Protein AF-A0A961H3L1-F1 (afdb_monomer_lite)

pLDDT: mean 77.1, std 22.1, range [31.45, 97.69]

Foldseek 3Di:
DFAFCVLVVVDDAQDKDFDADPVQWGFKIFGFHDWAGAGTDIDTDGQFMAGFPDTHHCVVLVDDQDPDGHDDDDDPVSVQSCCCVGRVAGPVRGDTDPPPVSVVVVVVVVVCCQAPHDVCYHWDKDKQDDPVVRHVDAFAFDDDDPPQDGPCCPDVNVPPPPPDPPDDDDPPPDDVCPLVRPQRQDDDPDDPPPPDPPPVNNNPPRHNDDDDDDDDDPPDPDDDDDDDDDDKAWDDQVRDPDDDPVGHRITMITD

Structure (mmCIF, N/CA/C/O backbone):
data_AF-A0A961H3L1-F1
#
_entry.id   AF-A0A961H3L1-F1
#
loop_
_atom_site.group_PDB
_atom_site.id
_atom_site.type_symbol
_atom_site.label_atom_id
_atom_site.label_alt_id
_atom_site.label_comp_id
_atom_site.label_asym_id
_atom_site.label_entity_id
_atom_site.label_seq_id
_atom_site.pdbx_PDB_ins_code
_atom_site.Cartn_x
_atom_site.Cartn_y
_atom_site.Cartn_z
_atom_site.occupancy
_atom_site.B_iso_or_equiv
_atom_site.auth_seq_id
_atom_site.auth_comp_id
_atom_site.auth_asym_id
_atom_site.auth_atom_id
_atom_site.pdbx_PDB_model_num
ATOM 1 N N . MET A 1 1 ? -9.036 -0.989 0.138 1.00 86.81 1 MET A N 1
ATOM 2 C CA . MET A 1 1 ? -9.630 0.371 0.154 1.00 86.81 1 MET A CA 1
ATOM 3 C C . MET A 1 1 ? -9.626 0.911 -1.269 1.00 86.81 1 MET A C 1
ATOM 5 O O . MET A 1 1 ? -8.769 0.481 -2.028 1.00 86.81 1 MET A O 1
ATOM 9 N N . LYS A 1 2 ? -10.575 1.774 -1.654 1.00 86.69 2 LYS A N 1
ATOM 10 C CA . LYS A 1 2 ? -10.698 2.247 -3.044 1.00 86.69 2 LYS A CA 1
ATOM 11 C C . LYS A 1 2 ? -9.735 3.401 -3.325 1.00 86.69 2 LYS A C 1
ATOM 13 O O . LYS A 1 2 ? -9.800 4.422 -2.648 1.00 86.69 2 LYS A O 1
ATOM 18 N N . GLY A 1 3 ? -8.932 3.252 -4.366 1.00 83.44 3 GLY A N 1
ATOM 19 C CA . GLY A 1 3 ? -7.949 4.219 -4.820 1.00 83.44 3 GLY A CA 1
ATOM 20 C C . GLY A 1 3 ? -6.512 3.720 -4.685 1.00 83.44 3 GLY A C 1
ATOM 21 O O . GLY A 1 3 ? -6.211 2.852 -3.859 1.00 83.44 3 GLY A O 1
ATOM 22 N N . ASP A 1 4 ? -5.630 4.298 -5.494 1.00 81.94 4 ASP A N 1
ATOM 23 C CA . ASP A 1 4 ? -4.197 4.009 -5.471 1.00 81.94 4 ASP A CA 1
ATOM 24 C C . ASP A 1 4 ? -3.483 4.610 -4.238 1.00 81.94 4 ASP A C 1
ATOM 26 O O . ASP A 1 4 ? -4.062 5.360 -3.443 1.00 81.94 4 ASP A O 1
ATOM 30 N N . ARG A 1 5 ? -2.187 4.297 -4.093 1.00 82.69 5 ARG A N 1
ATOM 31 C CA . ARG A 1 5 ? -1.338 4.707 -2.959 1.00 82.69 5 ARG A CA 1
ATOM 32 C C . ARG A 1 5 ? -1.303 6.220 -2.715 1.00 82.69 5 ARG A C 1
ATOM 3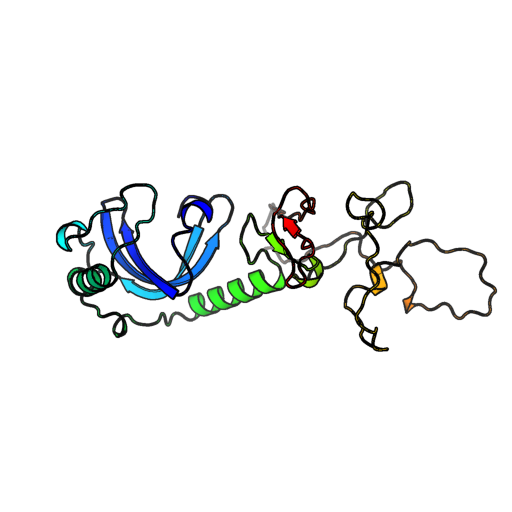4 O O . ARG A 1 5 ? -1.107 6.635 -1.574 1.00 82.69 5 ARG A O 1
ATOM 41 N N . SER A 1 6 ? -1.487 7.053 -3.742 1.00 82.94 6 SER A N 1
ATOM 42 C CA . SER A 1 6 ? -1.415 8.516 -3.612 1.00 82.94 6 SER A CA 1
ATOM 43 C C . SER A 1 6 ? -2.469 9.076 -2.652 1.00 82.94 6 SER A C 1
ATOM 45 O O . SER A 1 6 ? -2.209 10.041 -1.938 1.00 82.94 6 SER A O 1
ATOM 47 N N . LEU A 1 7 ? -3.620 8.407 -2.548 1.00 84.06 7 LEU A N 1
ATOM 48 C CA . LEU A 1 7 ? -4.710 8.774 -1.641 1.00 84.06 7 LEU A CA 1
ATOM 49 C C . LEU A 1 7 ? -4.447 8.370 -0.181 1.00 84.06 7 LEU A C 1
ATOM 51 O O . LEU A 1 7 ? -5.190 8.773 0.715 1.00 84.06 7 LEU A O 1
ATOM 55 N N . TYR A 1 8 ? -3.395 7.583 0.059 1.00 86.25 8 TYR A N 1
ATOM 56 C CA . TYR A 1 8 ? -3.043 6.996 1.351 1.00 86.25 8 TYR A CA 1
ATOM 57 C C . TYR A 1 8 ? -1.585 7.279 1.752 1.00 86.25 8 TYR A C 1
ATOM 59 O O . TYR A 1 8 ? -1.060 6.607 2.634 1.00 86.25 8 TYR A O 1
ATOM 67 N N . GLN A 1 9 ? -0.929 8.288 1.158 1.00 83.50 9 GLN A N 1
ATOM 68 C CA . GLN A 1 9 ? 0.472 8.655 1.460 1.00 83.50 9 GLN A CA 1
ATOM 69 C C . GLN A 1 9 ? 0.712 9.010 2.931 1.00 83.50 9 GLN A C 1
ATOM 71 O O . GLN A 1 9 ? 1.835 8.939 3.419 1.00 83.50 9 GLN A O 1
ATOM 76 N N . ALA A 1 10 ? -0.351 9.370 3.651 1.00 87.12 10 ALA A N 1
ATOM 77 C CA . ALA A 1 10 ? -0.306 9.604 5.081 1.00 87.12 10 ALA A CA 1
ATOM 78 C C . ALA A 1 10 ? -0.197 8.313 5.909 1.00 87.12 10 ALA A C 1
ATOM 80 O O . ALA A 1 10 ? -0.293 8.419 7.122 1.00 87.12 10 ALA A O 1
ATOM 81 N N . ILE A 1 11 ? -0.016 7.129 5.320 1.00 91.94 11 ILE A N 1
ATOM 82 C CA . ILE A 1 11 ? 0.199 5.864 6.035 1.00 91.94 11 ILE A CA 1
ATOM 83 C C . ILE A 1 11 ? 1.520 5.253 5.562 1.00 91.94 11 ILE A C 1
ATOM 85 O O . ILE A 1 11 ? 1.736 5.075 4.361 1.00 91.94 11 ILE A O 1
ATOM 89 N N . ALA A 1 12 ? 2.383 4.918 6.512 1.00 92.31 12 ALA A N 1
ATOM 90 C CA . ALA A 1 12 ? 3.659 4.254 6.300 1.00 92.31 12 ALA A CA 1
ATOM 91 C C . ALA A 1 12 ? 3.700 2.893 7.012 1.00 92.31 12 ALA A C 1
ATOM 93 O O . ALA A 1 12 ? 2.803 2.539 7.778 1.00 92.31 12 ALA A O 1
ATOM 94 N N . GLU A 1 13 ? 4.744 2.118 6.733 1.00 92.94 13 GLU A N 1
ATOM 95 C CA . GLU A 1 13 ? 5.068 0.936 7.534 1.00 92.94 13 GLU A CA 1
ATOM 96 C C . GLU A 1 13 ? 5.366 1.351 8.983 1.00 92.94 13 GLU A C 1
ATOM 98 O O . GLU A 1 13 ? 5.775 2.483 9.242 1.00 92.94 13 GLU A O 1
ATOM 103 N N . ASP A 1 14 ? 5.081 0.456 9.928 1.00 95.50 14 ASP A N 1
ATOM 104 C CA . ASP A 1 14 ? 5.140 0.657 11.382 1.00 95.50 14 ASP A CA 1
ATOM 105 C C . ASP A 1 14 ? 4.171 1.697 11.977 1.00 95.50 14 ASP A C 1
ATOM 107 O O . ASP A 1 14 ? 4.061 1.793 13.206 1.00 95.50 14 ASP A O 1
ATOM 111 N N . ASP A 1 15 ? 3.399 2.417 11.156 1.00 96.31 15 ASP A N 1
ATOM 112 C CA . ASP A 1 15 ? 2.338 3.291 11.656 1.00 96.31 15 ASP A CA 1
ATOM 113 C C . ASP A 1 15 ? 1.260 2.488 12.396 1.00 96.31 15 ASP A C 1
ATOM 115 O O . ASP A 1 15 ? 0.861 1.388 12.005 1.00 96.31 15 ASP A O 1
ATOM 119 N N . TRP A 1 16 ? 0.712 3.092 13.446 1.00 97.31 16 TRP A N 1
ATOM 120 C CA . TRP A 1 16 ? -0.500 2.607 14.091 1.00 97.31 16 TRP A CA 1
ATOM 121 C C . TRP A 1 16 ? -1.727 3.307 13.525 1.00 97.31 16 TRP A C 1
ATOM 123 O O . TRP A 1 16 ? -1.745 4.529 13.372 1.00 97.31 16 TRP A O 1
ATOM 133 N N . VAL A 1 17 ? -2.780 2.537 13.263 1.00 96.31 17 VAL A N 1
ATOM 134 C CA . VAL A 1 17 ? -4.020 3.057 12.678 1.00 96.31 17 VAL A CA 1
ATOM 135 C C . VAL A 1 17 ? -5.244 2.607 13.465 1.00 96.31 17 VAL A C 1
ATOM 137 O O . VAL A 1 17 ? -5.308 1.481 13.961 1.00 96.31 17 VAL A O 1
ATOM 140 N N . LEU A 1 18 ? -6.243 3.487 13.526 1.00 95.88 18 LEU A N 1
ATOM 141 C CA . LEU A 1 18 ? -7.624 3.152 13.869 1.00 95.88 18 LEU A CA 1
ATOM 142 C C . LEU A 1 18 ? -8.409 3.058 12.564 1.00 95.88 18 LEU A C 1
ATOM 144 O O . LEU A 1 18 ? -8.429 4.009 11.783 1.00 95.88 18 LEU A O 1
ATOM 148 N N . ALA A 1 19 ? -9.056 1.924 12.316 1.00 94.94 19 ALA A N 1
ATOM 149 C CA . ALA A 1 19 ? -9.908 1.770 11.149 1.00 94.94 19 ALA A CA 1
ATOM 150 C C . ALA A 1 19 ? -11.362 2.048 11.526 1.00 94.94 19 ALA A C 1
ATOM 152 O O . ALA A 1 19 ? -11.908 1.441 12.454 1.00 94.94 19 ALA A O 1
ATOM 153 N N . LEU A 1 20 ? -11.977 2.941 10.755 1.00 94.38 20 LEU A N 1
ATOM 154 C CA . LEU A 1 20 ? -13.383 3.291 10.878 1.00 94.38 20 LEU A CA 1
ATOM 155 C C . LEU A 1 20 ? -14.209 2.533 9.838 1.00 94.38 20 LEU A C 1
ATOM 157 O O . LEU A 1 20 ? -13.753 2.293 8.717 1.00 94.38 20 LEU A O 1
ATOM 161 N N . ASN A 1 21 ? -15.433 2.167 10.199 1.00 93.06 21 ASN A N 1
ATOM 162 C CA . ASN A 1 21 ? -16.438 1.733 9.235 1.00 93.06 21 ASN A CA 1
ATOM 163 C C . ASN A 1 21 ? -17.076 2.954 8.522 1.00 93.06 21 ASN A C 1
ATOM 165 O O . ASN A 1 21 ? -16.818 4.100 8.904 1.00 93.06 21 ASN A O 1
ATOM 169 N N . PRO A 1 22 ? -17.936 2.751 7.503 1.00 90.56 22 PRO A N 1
ATOM 170 C CA . PRO A 1 22 ? -18.607 3.859 6.813 1.00 90.56 22 PRO A CA 1
ATOM 171 C C . PRO A 1 22 ? -19.514 4.728 7.701 1.00 90.56 22 PRO A C 1
ATOM 173 O O . PRO A 1 22 ? -19.841 5.843 7.309 1.00 90.56 22 PRO A O 1
ATOM 176 N N . ALA A 1 23 ? -19.917 4.239 8.879 1.00 91.44 23 ALA A N 1
ATOM 177 C CA . ALA A 1 23 ? -20.693 4.996 9.860 1.00 91.44 23 ALA A CA 1
ATOM 178 C C . ALA A 1 23 ? -19.818 5.874 10.781 1.00 91.44 23 ALA A C 1
ATOM 180 O O . ALA A 1 23 ? -20.351 6.600 11.617 1.00 91.44 23 ALA A O 1
ATOM 181 N N . GLY A 1 24 ? -18.487 5.845 10.631 1.00 91.81 24 GLY A N 1
ATOM 182 C CA . GLY A 1 24 ? -17.559 6.603 11.476 1.00 91.81 24 GLY A CA 1
ATOM 183 C C . GLY A 1 24 ? -17.289 5.948 12.833 1.00 91.81 24 GLY A C 1
ATOM 184 O O . GLY A 1 24 ? -16.902 6.626 13.786 1.00 91.81 24 GLY A O 1
ATOM 185 N N . GLU A 1 25 ? -17.495 4.639 12.941 1.00 95.25 25 GLU A N 1
ATOM 186 C CA . GLU A 1 25 ? -17.267 3.873 14.163 1.00 95.25 25 GLU A CA 1
ATOM 187 C C . GLU A 1 25 ? -15.951 3.101 14.066 1.00 95.25 25 GLU A C 1
ATOM 189 O O . GLU A 1 25 ? -15.639 2.490 13.043 1.00 95.25 25 GLU A O 1
ATOM 194 N N . ILE A 1 26 ? -15.183 3.112 15.149 1.00 96.25 26 ILE A N 1
ATOM 195 C CA . ILE A 1 26 ? -13.951 2.355 15.321 1.00 96.25 26 ILE A CA 1
ATOM 196 C C . ILE A 1 26 ? -14.302 0.872 15.387 1.00 96.25 26 ILE A C 1
ATOM 198 O O . ILE A 1 26 ? -15.058 0.441 16.256 1.00 96.25 26 ILE A O 1
ATOM 202 N N . VAL A 1 27 ? -13.726 0.094 14.472 1.00 96.88 27 VAL A N 1
ATOM 203 C CA . VAL A 1 27 ? -13.947 -1.360 14.388 1.00 96.88 27 VAL A CA 1
ATOM 204 C C . VAL A 1 27 ? -12.684 -2.175 14.648 1.00 96.88 27 VAL A C 1
ATOM 206 O O . VAL A 1 27 ? -12.769 -3.339 15.027 1.00 96.88 27 VAL A O 1
ATOM 209 N N . ARG A 1 28 ? -11.500 -1.593 14.442 1.00 96.56 28 ARG A N 1
ATOM 210 C CA . ARG A 1 28 ? -10.211 -2.250 14.700 1.00 96.56 28 ARG A CA 1
ATOM 211 C C . ARG A 1 28 ? -9.084 -1.235 14.834 1.00 96.56 28 ARG A C 1
ATOM 213 O O . ARG A 1 28 ? -9.166 -0.136 14.287 1.00 96.56 28 ARG A O 1
ATOM 220 N N . ALA A 1 29 ? -8.019 -1.650 15.501 1.00 97.31 29 ALA A N 1
ATOM 221 C CA . ALA A 1 29 ? -6.754 -0.942 15.585 1.00 97.31 29 ALA A CA 1
ATOM 222 C C . ALA A 1 29 ? -5.614 -1.896 15.231 1.00 97.31 29 ALA A C 1
ATOM 224 O O . ALA A 1 29 ? -5.652 -3.063 15.620 1.00 97.31 29 ALA A O 1
ATOM 225 N N . GLY A 1 30 ? -4.592 -1.428 14.525 1.00 97.50 30 GLY A N 1
ATOM 226 C CA . GLY A 1 30 ? -3.470 -2.289 14.164 1.00 97.50 30 GLY A CA 1
ATOM 227 C C . GLY A 1 30 ? -2.206 -1.527 13.814 1.00 97.50 30 GLY A C 1
ATOM 228 O O . GLY A 1 30 ? -2.256 -0.326 13.545 1.00 97.50 30 GLY A O 1
ATOM 229 N N . ARG A 1 31 ? -1.084 -2.249 13.822 1.00 97.69 31 ARG A N 1
ATOM 230 C CA . ARG A 1 31 ? 0.211 -1.755 13.350 1.00 97.69 31 ARG A CA 1
ATOM 231 C C . ARG A 1 31 ? 0.442 -2.212 11.921 1.00 97.69 31 ARG A C 1
ATOM 233 O O . ARG A 1 31 ? 0.338 -3.404 11.625 1.00 97.69 31 ARG A O 1
ATOM 240 N N . VAL A 1 32 ? 0.696 -1.254 11.043 1.00 97.00 32 VAL A N 1
ATOM 241 C CA . VAL A 1 32 ? 0.909 -1.486 9.620 1.00 97.00 32 VAL A CA 1
ATOM 242 C C . VAL A 1 32 ? 2.237 -2.203 9.428 1.00 97.00 32 VAL A C 1
ATOM 244 O O . VAL A 1 32 ? 3.282 -1.702 9.819 1.00 97.00 32 VAL A O 1
ATOM 247 N N . LEU A 1 33 ? 2.187 -3.368 8.796 1.00 95.31 33 LEU A N 1
ATOM 248 C CA . LEU A 1 33 ? 3.371 -4.099 8.362 1.00 95.31 33 LEU A CA 1
ATOM 249 C C . LEU A 1 33 ? 3.756 -3.722 6.935 1.00 95.31 33 LEU A C 1
ATOM 251 O O . LEU A 1 33 ? 4.931 -3.600 6.623 1.00 95.31 33 LEU A O 1
ATOM 255 N N . ARG A 1 34 ? 2.759 -3.610 6.053 1.00 91.50 34 ARG A N 1
ATOM 256 C CA . ARG A 1 34 ? 2.979 -3.397 4.622 1.00 91.50 34 ARG A CA 1
ATOM 257 C C . ARG A 1 34 ? 1.780 -2.714 3.991 1.00 91.50 34 ARG A C 1
ATOM 259 O O . ARG A 1 34 ? 0.635 -2.979 4.363 1.00 91.50 34 ARG A O 1
ATOM 266 N N . LEU A 1 35 ? 2.038 -1.902 2.975 1.00 91.19 35 LEU A N 1
ATOM 267 C CA . LEU A 1 35 ? 1.014 -1.381 2.079 1.00 91.19 35 LEU A CA 1
ATOM 268 C C . LEU A 1 35 ? 1.263 -1.915 0.674 1.00 91.19 35 LEU A C 1
ATOM 270 O O . LEU A 1 35 ? 2.378 -1.837 0.167 1.00 91.19 35 LEU A O 1
ATOM 274 N N . ARG A 1 36 ? 0.215 -2.421 0.028 1.00 90.06 36 ARG A N 1
ATOM 275 C CA . ARG A 1 36 ? 0.236 -2.742 -1.400 1.00 90.06 36 ARG A CA 1
ATOM 276 C C . ARG A 1 36 ? -0.880 -1.995 -2.093 1.00 90.06 36 ARG A C 1
ATOM 278 O O . ARG A 1 36 ? -1.995 -1.944 -1.582 1.00 90.06 36 ARG A O 1
ATOM 285 N N . SER A 1 37 ? -0.588 -1.471 -3.271 1.00 88.88 37 SER A N 1
ATOM 286 C CA . SER A 1 37 ? -1.581 -0.798 -4.095 1.00 88.88 37 SER A CA 1
ATOM 287 C C . SER A 1 37 ? -1.482 -1.280 -5.527 1.00 88.88 37 SER A C 1
ATOM 289 O O . SER A 1 37 ? -0.386 -1.524 -6.028 1.00 88.88 37 SER A O 1
ATOM 291 N N . ASP A 1 38 ? -2.625 -1.362 -6.184 1.00 86.50 38 ASP A N 1
ATOM 292 C CA . ASP A 1 38 ? -2.736 -1.304 -7.633 1.00 86.50 38 ASP A CA 1
ATOM 293 C C . ASP A 1 38 ? -3.319 0.071 -8.032 1.00 86.50 38 ASP A C 1
ATOM 295 O O . ASP A 1 38 ? -3.306 1.021 -7.238 1.00 86.50 38 ASP A O 1
ATOM 299 N N . LEU A 1 39 ? -3.765 0.217 -9.282 1.00 85.00 39 LEU A N 1
ATOM 300 C CA . LEU A 1 39 ? -4.327 1.474 -9.794 1.00 85.00 39 LEU A CA 1
ATOM 301 C C . LEU A 1 39 ? -5.712 1.808 -9.211 1.00 85.00 39 LEU A C 1
ATOM 303 O O . LEU A 1 39 ? -6.128 2.965 -9.234 1.00 85.00 39 LEU A O 1
ATOM 307 N N . GLU A 1 40 ? -6.428 0.820 -8.685 1.00 87.69 40 GLU A N 1
ATOM 308 C CA . GLU A 1 40 ? -7.818 0.931 -8.244 1.00 87.69 40 GLU A CA 1
ATOM 309 C C . GLU A 1 40 ? -7.990 0.719 -6.741 1.00 87.69 40 GLU A C 1
ATOM 311 O O . GLU A 1 40 ? -8.971 1.190 -6.156 1.00 87.69 40 GLU A O 1
ATOM 316 N N . THR A 1 41 ? -7.070 0.003 -6.102 1.00 90.88 41 THR A N 1
ATOM 317 C CA . THR A 1 41 ? -7.188 -0.454 -4.727 1.00 90.88 41 THR A CA 1
ATOM 318 C C . THR A 1 41 ? -5.873 -0.360 -3.965 1.00 90.88 41 THR A C 1
ATOM 320 O O . THR A 1 41 ? -4.783 -0.568 -4.491 1.00 90.88 41 THR A O 1
ATOM 323 N N . THR A 1 42 ? -5.990 -0.058 -2.674 1.00 90.94 42 THR A N 1
ATOM 324 C CA . THR A 1 42 ? -4.892 -0.102 -1.706 1.00 90.94 42 THR A CA 1
ATOM 325 C C . THR A 1 42 ? -5.270 -1.015 -0.550 1.00 90.94 42 THR A C 1
ATOM 327 O O . THR A 1 42 ? -6.310 -0.829 0.096 1.00 90.94 42 THR A O 1
ATOM 330 N N . THR A 1 43 ? -4.413 -1.987 -0.271 1.00 93.06 43 THR A N 1
ATOM 331 C CA . THR A 1 43 ? -4.538 -2.974 0.799 1.00 93.06 43 THR A CA 1
ATOM 332 C C . THR A 1 43 ? -3.457 -2.725 1.841 1.00 93.06 43 THR A C 1
ATOM 334 O O . THR A 1 43 ? -2.274 -2.613 1.522 1.00 93.06 43 THR A O 1
ATOM 337 N N . ILE A 1 44 ? -3.882 -2.625 3.099 1.00 93.94 44 ILE A N 1
ATOM 338 C CA . ILE A 1 44 ? -2.996 -2.469 4.252 1.00 93.94 44 ILE A CA 1
ATOM 339 C C . ILE A 1 44 ? -2.951 -3.802 4.979 1.00 93.94 44 ILE A C 1
ATOM 341 O O . ILE A 1 44 ? -3.992 -4.347 5.351 1.00 93.94 44 ILE A O 1
ATOM 345 N N . PHE A 1 45 ? -1.741 -4.288 5.195 1.00 95.56 45 PHE A N 1
ATOM 346 C CA . PHE A 1 45 ? -1.461 -5.491 5.949 1.00 95.56 45 PHE A CA 1
ATOM 347 C C . PHE A 1 45 ? -0.948 -5.112 7.330 1.00 95.56 45 PHE A C 1
ATOM 349 O O . PHE A 1 45 ? -0.108 -4.224 7.468 1.00 95.56 45 PHE A O 1
ATOM 356 N N . PHE A 1 46 ? -1.449 -5.802 8.347 1.00 97.00 46 PHE A N 1
ATOM 357 C CA . PHE A 1 46 ? -1.071 -5.603 9.742 1.00 97.00 46 PHE A CA 1
ATOM 358 C C . PHE A 1 46 ? -0.227 -6.773 10.235 1.00 97.00 46 PHE A C 1
ATOM 360 O O . PHE A 1 46 ? -0.434 -7.900 9.787 1.00 97.00 46 PHE A O 1
ATOM 367 N N . ASP A 1 47 ? 0.678 -6.532 11.177 1.00 96.69 47 ASP A N 1
ATOM 368 C CA . ASP A 1 47 ? 1.327 -7.597 11.955 1.00 96.69 47 ASP A CA 1
ATOM 369 C C . ASP A 1 47 ? 0.776 -7.699 13.382 1.00 96.69 47 ASP A C 1
ATOM 371 O O . ASP A 1 47 ? 0.849 -8.756 14.013 1.00 96.69 47 ASP A O 1
ATOM 375 N N . ARG A 1 48 ? 0.171 -6.615 13.873 1.00 97.25 48 ARG A N 1
ATOM 376 C CA . ARG A 1 48 ? -0.577 -6.546 15.126 1.00 97.25 48 ARG A CA 1
ATOM 377 C C . ARG A 1 48 ? -1.967 -6.006 14.864 1.00 97.25 48 ARG A C 1
ATOM 379 O O . ARG A 1 48 ? -2.117 -5.009 14.159 1.00 97.25 48 ARG A O 1
ATOM 386 N N . LEU A 1 49 ? -2.974 -6.640 15.452 1.00 97.19 49 LEU A N 1
ATOM 387 C CA . LEU A 1 49 ? -4.367 -6.267 15.240 1.00 97.19 49 LEU A CA 1
ATOM 388 C C . LEU A 1 49 ? -5.195 -6.520 16.499 1.00 97.19 49 LEU A C 1
ATOM 390 O O . LEU A 1 49 ? -5.122 -7.587 17.102 1.00 97.19 49 LEU A O 1
ATOM 394 N N . SER A 1 50 ? -6.023 -5.544 16.849 1.00 96.88 50 SER A N 1
ATOM 395 C CA . SER A 1 50 ? -7.117 -5.674 17.801 1.00 96.88 50 SER A CA 1
ATOM 396 C C . SER A 1 50 ? -8.420 -5.310 17.100 1.00 96.88 50 SER A C 1
ATOM 398 O O . SER A 1 50 ? -8.482 -4.324 16.363 1.00 96.88 50 SER A O 1
ATOM 400 N N . VAL A 1 51 ? -9.455 -6.112 17.311 1.00 95.88 51 VAL A N 1
ATOM 401 C CA . VAL A 1 51 ? -10.794 -5.902 16.754 1.00 95.88 51 VAL A CA 1
ATOM 402 C C . VAL A 1 51 ? -11.707 -5.511 17.905 1.00 95.88 51 VAL A C 1
ATOM 404 O O . VAL A 1 51 ? -11.623 -6.105 18.976 1.00 95.88 51 VAL A O 1
ATOM 407 N N . ALA A 1 52 ? -12.540 -4.493 17.704 1.00 93.94 52 ALA A N 1
ATOM 408 C CA . ALA A 1 52 ? -13.503 -4.083 18.715 1.00 93.94 52 ALA A CA 1
ATOM 409 C C . ALA A 1 52 ? -14.632 -5.123 18.815 1.00 93.94 52 ALA A C 1
ATOM 411 O O . ALA A 1 52 ? -15.145 -5.569 17.787 1.00 93.94 52 ALA A O 1
ATOM 412 N N . ASP A 1 53 ? -15.045 -5.476 20.037 1.00 91.81 53 ASP A N 1
ATOM 413 C CA . ASP A 1 53 ? -16.163 -6.407 20.268 1.00 91.81 53 ASP A CA 1
ATOM 414 C C . ASP A 1 53 ? -17.480 -5.878 19.671 1.00 91.81 53 ASP A C 1
ATOM 416 O O . ASP A 1 53 ? -18.314 -6.642 19.181 1.00 91.81 53 ASP A O 1
ATOM 420 N N . ALA A 1 54 ? -17.649 -4.554 19.682 1.00 94.31 54 ALA A N 1
ATOM 421 C CA . ALA A 1 54 ? -18.712 -3.830 18.998 1.00 94.31 54 ALA A CA 1
ATOM 422 C C . ALA A 1 54 ? -18.154 -2.525 18.400 1.00 94.31 54 ALA A C 1
ATOM 424 O O . ALA A 1 54 ? -17.220 -1.957 18.970 1.00 94.31 54 ALA A O 1
ATOM 425 N N . PRO A 1 55 ? -18.707 -2.019 17.280 1.00 95.81 55 PRO A N 1
ATOM 426 C CA . PRO A 1 55 ? -18.305 -0.728 16.726 1.00 95.81 55 PRO A CA 1
ATOM 427 C C . PRO A 1 55 ? -18.469 0.408 17.748 1.00 95.81 55 PRO A C 1
ATOM 429 O O . PRO A 1 55 ? -19.520 0.534 18.377 1.00 95.81 55 PRO A O 1
ATOM 432 N N . VAL A 1 56 ? -17.437 1.241 17.908 1.00 96.12 56 VAL A N 1
ATOM 433 C CA . VAL A 1 56 ? -17.432 2.358 18.870 1.00 96.12 56 VAL A CA 1
ATOM 434 C C . VAL A 1 56 ? -17.424 3.696 18.126 1.00 96.12 56 VAL A C 1
ATOM 436 O O . VAL A 1 56 ? -16.471 3.959 17.393 1.00 96.12 56 VAL A O 1
ATOM 439 N N . PRO A 1 57 ? -18.425 4.580 18.291 1.00 95.31 57 PRO A N 1
ATOM 440 C CA . PRO A 1 57 ? -18.451 5.873 17.606 1.00 95.31 57 PRO A CA 1
ATOM 441 C C . PRO A 1 57 ? -17.188 6.703 17.871 1.00 95.31 57 PRO A C 1
ATOM 443 O O . PRO A 1 57 ? -16.832 6.933 19.021 1.00 95.31 57 PRO A O 1
ATOM 446 N N . ILE A 1 58 ? -16.529 7.230 16.833 1.00 93.62 58 ILE A N 1
ATOM 447 C CA . ILE A 1 58 ? -15.274 7.994 17.004 1.00 93.62 58 ILE A CA 1
ATOM 448 C C . ILE A 1 58 ? -15.424 9.216 17.930 1.00 93.62 58 ILE A C 1
ATOM 450 O O . ILE A 1 58 ? -14.509 9.584 18.667 1.00 93.62 58 ILE A O 1
ATOM 454 N N . VAL A 1 59 ? -16.620 9.803 17.957 1.00 91.38 59 VAL A N 1
ATOM 455 C CA . VAL A 1 59 ? -16.950 10.939 18.822 1.00 91.38 59 VAL A CA 1
ATOM 456 C C . VAL A 1 59 ? -16.935 10.582 20.311 1.00 91.38 59 VAL A C 1
ATOM 458 O O . VAL A 1 59 ? -16.717 11.464 21.136 1.00 91.38 59 VAL A O 1
ATOM 461 N N . SER A 1 60 ? -17.125 9.307 20.682 1.00 91.31 60 SER A N 1
ATOM 462 C CA . SER A 1 60 ? -17.090 8.881 22.088 1.00 91.31 60 SER A CA 1
ATOM 463 C C . SER A 1 60 ? -15.675 8.843 22.660 1.00 91.31 60 SER A C 1
ATOM 465 O O . SER A 1 60 ? -15.515 8.802 23.876 1.00 91.31 60 SER A O 1
ATOM 467 N N . VAL A 1 61 ? -14.654 8.863 21.798 1.00 91.62 61 VAL A N 1
ATOM 468 C CA . VAL A 1 61 ? -13.238 8.947 22.186 1.00 91.62 61 VAL A CA 1
ATOM 469 C C . VAL A 1 61 ? -12.641 10.331 21.921 1.00 91.62 61 VAL A C 1
ATOM 471 O O . VAL A 1 61 ? -11.424 10.479 21.875 1.00 91.62 61 VAL A O 1
ATOM 474 N N . SER A 1 62 ? -13.492 11.351 21.755 1.00 90.94 62 SER A N 1
ATOM 475 C CA . SER A 1 62 ? -13.089 12.746 21.523 1.00 90.94 62 SER A CA 1
ATOM 476 C C . SER A 1 62 ? -12.238 12.960 20.266 1.00 90.94 62 SER A C 1
ATOM 478 O O . SER A 1 62 ? -11.492 13.933 20.182 1.00 90.94 62 SER A O 1
ATOM 480 N N . LEU A 1 63 ? -12.359 12.070 19.279 1.00 91.94 63 LEU A N 1
ATOM 481 C CA . LEU A 1 63 ? -11.724 12.205 17.974 1.00 91.94 63 LEU A CA 1
ATOM 482 C C . LEU A 1 63 ? -12.753 12.631 16.921 1.00 91.94 63 LEU A C 1
ATOM 484 O O . LEU A 1 63 ? -13.949 12.352 17.031 1.00 91.94 63 LEU A O 1
ATOM 488 N N . ALA A 1 64 ? -12.271 13.292 15.872 1.00 87.62 64 ALA A N 1
ATOM 489 C CA . ALA A 1 64 ? -13.060 13.621 14.693 1.00 87.62 64 ALA A CA 1
ATOM 490 C C . ALA A 1 64 ? -12.681 12.693 13.527 1.00 87.62 64 ALA A C 1
ATOM 492 O O . ALA A 1 64 ? -11.516 12.298 13.416 1.00 87.62 64 ALA A O 1
ATOM 493 N N . PRO A 1 65 ? -13.629 12.349 12.637 1.00 85.06 65 PRO A N 1
ATOM 494 C CA . PRO A 1 65 ? -13.282 11.688 11.387 1.00 85.06 65 PRO A CA 1
ATOM 495 C C . PRO A 1 65 ? -12.373 12.594 10.532 1.00 85.06 65 PRO A C 1
ATOM 497 O O . PRO A 1 65 ? -12.358 13.814 10.730 1.00 85.06 65 PRO A O 1
ATOM 500 N N . PRO A 1 66 ? -11.628 12.026 9.565 1.00 84.69 66 PRO A N 1
ATOM 501 C CA . PRO A 1 66 ? -10.788 12.804 8.661 1.00 84.69 66 PRO A CA 1
ATOM 502 C C . PRO A 1 66 ? -11.584 13.931 7.991 1.00 84.69 66 PRO A C 1
ATOM 504 O O . PRO A 1 66 ? -12.647 13.697 7.420 1.00 84.69 66 PRO A O 1
ATOM 507 N N . SER A 1 67 ? -11.067 15.160 8.054 1.00 76.44 67 SER A N 1
ATOM 508 C CA . SER A 1 67 ? -11.727 16.350 7.498 1.00 76.44 67 SER A CA 1
ATOM 509 C C . SER A 1 67 ? -11.746 16.372 5.967 1.00 76.44 67 SER A C 1
ATOM 511 O O . SER A 1 67 ? -12.593 17.030 5.367 1.00 76.44 67 SER A O 1
ATOM 513 N N . SER A 1 68 ? -10.825 15.647 5.327 1.00 73.88 68 SER A N 1
ATOM 514 C CA . SER A 1 68 ? -10.788 15.431 3.882 1.00 73.88 68 SER A CA 1
ATOM 515 C C . SER A 1 68 ? -10.137 14.084 3.566 1.00 73.88 68 SER A C 1
ATOM 517 O O . SER A 1 68 ? -9.208 13.665 4.255 1.00 73.88 68 SER A O 1
ATOM 519 N N . GLY A 1 69 ? -10.619 13.411 2.520 1.00 78.88 69 GLY A N 1
ATOM 520 C CA . GLY A 1 69 ? -10.088 12.119 2.089 1.00 78.88 69 GLY A CA 1
ATOM 521 C C . GLY A 1 69 ? -10.429 10.955 3.027 1.00 78.88 69 GLY A C 1
ATOM 522 O O . GLY A 1 69 ? -11.365 11.016 3.819 1.00 78.88 69 GLY A O 1
ATOM 523 N N . ASN A 1 70 ? -9.667 9.868 2.895 1.00 84.00 70 ASN A N 1
ATOM 524 C CA . ASN A 1 70 ? -9.914 8.605 3.599 1.00 84.00 70 ASN A CA 1
ATOM 525 C C . ASN A 1 70 ? -9.036 8.413 4.850 1.00 84.00 70 ASN A C 1
ATOM 527 O O . ASN A 1 70 ? -9.194 7.418 5.553 1.00 84.00 70 ASN A O 1
ATOM 531 N N . VAL A 1 71 ? -8.087 9.319 5.109 1.00 90.56 71 VAL A N 1
ATOM 532 C CA . VAL A 1 71 ? -7.074 9.185 6.168 1.00 90.56 71 VAL A CA 1
ATOM 533 C C . VAL A 1 71 ? -6.886 10.520 6.875 1.00 90.56 71 VAL A C 1
ATOM 535 O O . VAL A 1 71 ? -6.762 11.553 6.225 1.00 90.56 71 VAL A O 1
ATOM 538 N N . GLY A 1 72 ? -6.821 10.492 8.206 1.00 90.69 72 GLY A N 1
ATOM 539 C CA . GLY A 1 72 ? -6.488 11.645 9.039 1.00 90.69 72 GLY A CA 1
ATOM 540 C C . GLY A 1 72 ? -5.393 11.279 10.035 1.00 90.69 72 GLY A C 1
ATOM 541 O O . GLY A 1 72 ? -5.441 10.209 10.639 1.00 90.69 72 GLY A O 1
ATOM 542 N N . ARG A 1 73 ? -4.397 12.157 10.199 1.00 91.50 73 ARG A N 1
ATOM 543 C CA . ARG A 1 73 ? -3.381 12.031 11.253 1.00 91.50 73 ARG A CA 1
ATOM 544 C C . ARG A 1 73 ? -3.931 12.621 12.552 1.00 91.50 73 ARG A C 1
ATOM 546 O O . ARG A 1 73 ? -4.540 13.687 12.534 1.00 91.50 73 ARG A O 1
ATOM 553 N N . ILE A 1 74 ? -3.687 11.932 13.661 1.00 93.62 74 ILE A N 1
ATOM 554 C CA . ILE A 1 74 ? -4.073 12.346 15.017 1.00 93.62 74 ILE A CA 1
ATOM 555 C C . ILE A 1 74 ? -2.839 12.374 15.915 1.00 93.62 74 ILE A C 1
ATOM 557 O O . ILE A 1 74 ? -1.808 11.784 15.574 1.00 93.62 74 ILE A O 1
ATOM 561 N N . GLN A 1 75 ? -2.921 13.054 17.057 1.00 94.44 75 GLN A N 1
ATOM 562 C CA . GLN A 1 75 ? -1.809 13.067 18.003 1.00 94.44 75 GLN A CA 1
ATOM 563 C C . GLN A 1 75 ? -1.661 11.699 18.674 1.00 94.44 75 GLN A C 1
ATOM 565 O O . GLN A 1 75 ? -2.646 11.030 18.990 1.00 94.44 75 GLN A O 1
ATOM 570 N N . TRP A 1 76 ? -0.421 11.293 18.955 1.00 95.88 76 TRP A N 1
ATOM 571 C CA . TRP A 1 76 ? -0.142 9.984 19.558 1.00 95.88 76 TRP A CA 1
ATOM 572 C C . TRP A 1 76 ? -0.877 9.769 20.891 1.00 95.88 76 TRP A C 1
ATOM 574 O O . TRP A 1 76 ? -1.430 8.700 21.135 1.00 95.88 76 TRP A O 1
ATOM 584 N N . GLY A 1 77 ? -0.949 10.800 21.741 1.00 96.06 77 GLY A N 1
ATOM 585 C CA . GLY A 1 77 ? -1.680 10.720 23.010 1.00 96.06 77 GLY A CA 1
ATOM 586 C C . GLY A 1 77 ? -3.186 10.481 22.835 1.00 96.06 77 GLY A C 1
ATOM 587 O O . GLY A 1 77 ? -3.789 9.734 23.609 1.00 96.06 77 GLY A O 1
ATOM 588 N N . GLU A 1 78 ? -3.787 11.057 21.791 1.00 95.94 78 GLU A N 1
ATOM 589 C CA . GLU A 1 78 ? -5.200 10.844 21.457 1.00 95.94 78 GLU A CA 1
ATOM 590 C C . GLU A 1 78 ? -5.421 9.422 20.936 1.00 95.94 78 GLU A C 1
ATOM 592 O O . GLU A 1 78 ? -6.368 8.759 21.355 1.00 95.94 78 GLU A O 1
ATOM 597 N N . PHE A 1 79 ? -4.506 8.912 20.102 1.00 96.06 79 PHE A N 1
ATOM 598 C CA . PHE A 1 79 ? -4.529 7.523 19.638 1.00 96.06 79 PHE A CA 1
ATOM 599 C C . PHE A 1 79 ? -4.500 6.533 20.810 1.00 96.06 79 PHE A C 1
ATOM 601 O O . PHE A 1 79 ? -5.348 5.645 20.885 1.00 96.06 79 PHE A O 1
ATOM 608 N N . VAL A 1 80 ? -3.568 6.701 21.755 1.00 96.62 80 VAL A N 1
ATOM 609 C CA . VAL A 1 80 ? -3.451 5.821 22.933 1.00 96.62 80 VAL A CA 1
ATOM 610 C C . VAL A 1 80 ? -4.721 5.872 23.789 1.00 96.62 80 VAL A C 1
ATOM 612 O O . VAL A 1 80 ? -5.206 4.835 24.246 1.00 96.62 80 VAL A O 1
ATOM 615 N N . THR A 1 81 ? -5.294 7.064 23.970 1.00 95.81 81 THR A N 1
ATOM 616 C CA . THR A 1 81 ? -6.553 7.245 24.709 1.00 95.81 81 THR A CA 1
ATOM 617 C C . THR A 1 81 ? -7.716 6.541 24.010 1.00 95.81 81 THR A C 1
ATOM 619 O O . THR A 1 81 ? -8.492 5.833 24.659 1.00 95.81 81 THR A O 1
ATOM 622 N N . ALA A 1 82 ? -7.816 6.677 22.686 1.00 95.50 82 ALA A N 1
ATOM 623 C CA . ALA A 1 82 ? -8.840 6.026 21.882 1.00 95.50 82 ALA A CA 1
ATOM 624 C C . ALA A 1 82 ? -8.697 4.498 21.891 1.00 95.50 82 ALA A C 1
ATOM 626 O O . ALA A 1 82 ? -9.695 3.804 22.062 1.00 95.50 82 ALA A O 1
ATOM 627 N N . LEU A 1 83 ? -7.476 3.967 21.787 1.00 96.00 83 LEU A N 1
ATOM 628 C CA . LEU A 1 83 ? -7.201 2.529 21.842 1.00 96.00 83 LEU A CA 1
ATOM 629 C C . LEU A 1 83 ? -7.649 1.913 23.179 1.00 96.00 83 LEU A C 1
ATOM 631 O O . LEU A 1 83 ? -8.316 0.878 23.195 1.00 96.00 83 LEU A O 1
ATOM 635 N N . SER A 1 84 ? -7.342 2.584 24.291 1.00 95.19 84 SER A N 1
ATOM 636 C CA . SER A 1 84 ? -7.756 2.153 25.631 1.00 95.19 84 SER A CA 1
ATOM 637 C C . SER A 1 84 ? -9.275 2.240 25.822 1.00 95.19 84 SER A C 1
ATOM 639 O O . SER A 1 84 ? -9.899 1.315 26.340 1.00 95.19 84 SER A O 1
ATOM 641 N N . THR A 1 85 ? -9.893 3.328 25.357 1.00 93.50 85 THR A N 1
ATOM 642 C CA . THR A 1 85 ? -11.326 3.580 25.568 1.00 93.50 85 THR A CA 1
ATOM 643 C C . THR A 1 85 ? -12.210 2.713 24.671 1.00 93.50 85 THR A C 1
ATOM 645 O O . THR A 1 85 ? -13.207 2.180 25.146 1.00 93.50 85 THR A O 1
ATOM 648 N N . ALA A 1 86 ? -11.858 2.565 23.390 1.00 94.06 86 ALA A N 1
ATOM 649 C CA . ALA A 1 86 ? -12.683 1.867 22.404 1.00 94.06 86 ALA A CA 1
ATOM 650 C C . ALA A 1 86 ? -12.363 0.372 22.273 1.00 94.06 86 ALA A C 1
ATOM 652 O O . ALA A 1 86 ? -13.261 -0.402 21.964 1.00 94.06 86 ALA A O 1
ATOM 653 N N . LEU A 1 87 ? -11.108 -0.047 22.479 1.00 94.88 87 LEU A N 1
ATOM 654 C CA . LEU A 1 87 ? -10.705 -1.451 22.314 1.00 94.88 87 LEU A CA 1
ATOM 655 C C . LEU A 1 87 ? -10.223 -2.106 23.611 1.00 94.88 87 LEU A C 1
ATOM 657 O O . LEU A 1 87 ? -9.887 -3.286 23.590 1.00 94.88 87 LEU A O 1
ATOM 661 N N . HIS A 1 88 ? -10.159 -1.371 24.726 1.00 94.50 88 HIS A N 1
ATOM 662 C CA . HIS A 1 88 ? -9.627 -1.874 25.999 1.00 94.50 88 HIS A CA 1
ATOM 663 C C . HIS A 1 88 ? -8.205 -2.445 25.872 1.00 94.50 88 HIS A C 1
ATOM 665 O O . HIS A 1 88 ? -7.839 -3.404 26.549 1.00 94.50 88 HIS A O 1
ATOM 671 N N . GLN A 1 89 ? -7.398 -1.845 24.991 1.00 96.25 89 GLN A N 1
ATOM 672 C CA . GLN A 1 89 ? -6.024 -2.257 24.716 1.00 96.25 89 GLN A CA 1
ATOM 673 C C . GLN A 1 89 ? -5.022 -1.147 25.037 1.00 96.25 89 GLN A C 1
ATOM 675 O O . GLN A 1 89 ? -5.313 0.044 24.934 1.00 96.25 89 GLN A O 1
ATOM 680 N N . THR A 1 90 ? -3.799 -1.553 25.365 1.00 95.88 90 THR A N 1
ATOM 681 C CA . THR A 1 90 ? -2.610 -0.696 25.287 1.00 95.88 90 THR A CA 1
ATOM 682 C C . THR A 1 90 ? -1.833 -1.036 24.019 1.00 95.88 90 THR A C 1
ATOM 684 O O . THR A 1 90 ? -2.036 -2.097 23.435 1.00 95.88 90 THR A O 1
ATOM 687 N N . VAL A 1 91 ? -0.916 -0.163 23.597 1.00 94.94 91 VAL A N 1
ATOM 688 C CA . VAL A 1 91 ? -0.085 -0.390 22.398 1.00 94.94 91 VAL A CA 1
ATOM 689 C C . VAL A 1 91 ? 0.682 -1.716 22.488 1.00 94.94 91 VAL A C 1
ATOM 691 O O . VAL A 1 91 ? 0.672 -2.503 21.543 1.00 94.94 91 VAL A O 1
ATOM 694 N N . ASP A 1 92 ? 1.265 -2.010 23.652 1.00 94.75 92 ASP A N 1
ATOM 695 C CA . ASP A 1 92 ? 1.971 -3.273 23.900 1.00 94.75 92 ASP A CA 1
ATOM 696 C C . ASP A 1 92 ? 1.026 -4.472 24.069 1.00 94.75 92 ASP A C 1
ATOM 698 O O . ASP A 1 92 ? 1.427 -5.612 23.830 1.00 94.75 92 ASP A O 1
ATOM 702 N N . GLY A 1 93 ? -0.225 -4.218 24.469 1.00 94.81 93 GLY A N 1
ATOM 703 C CA . GLY A 1 93 ? -1.262 -5.229 24.672 1.00 94.81 93 GLY A CA 1
ATOM 704 C C . GLY A 1 93 ? -1.879 -5.758 23.378 1.00 94.81 93 GLY A C 1
ATOM 705 O O . GLY A 1 93 ? -2.375 -6.885 23.365 1.00 94.81 93 GLY A O 1
ATOM 706 N N . VAL A 1 94 ? -1.804 -5.001 22.274 1.00 96.81 94 VAL A N 1
ATOM 707 C CA . VAL A 1 94 ? -2.327 -5.460 20.982 1.00 96.81 94 VAL A CA 1
ATOM 708 C C . VAL A 1 94 ? -1.535 -6.690 20.510 1.00 96.81 94 VAL A C 1
ATOM 710 O O . VAL A 1 94 ? -0.314 -6.600 20.297 1.00 96.81 94 VAL A O 1
ATOM 713 N N . PRO A 1 95 ? -2.208 -7.840 20.314 1.00 96.69 95 PRO A N 1
ATOM 714 C CA . PRO A 1 95 ? -1.540 -9.090 19.995 1.00 96.69 95 PRO A CA 1
ATOM 715 C C . PRO A 1 95 ? -0.970 -9.075 18.576 1.00 96.69 95 PRO A C 1
ATOM 717 O O . PRO A 1 95 ? -1.525 -8.463 17.659 1.00 96.69 95 PRO A O 1
ATOM 720 N N . SER A 1 96 ? 0.129 -9.806 18.384 1.00 96.75 96 SER A N 1
ATOM 721 C CA . SER A 1 96 ? 0.595 -10.150 17.045 1.00 96.75 96 SER A CA 1
ATOM 722 C C . SER A 1 96 ? -0.352 -11.147 16.385 1.00 96.75 96 SER A C 1
ATOM 724 O O . SER A 1 96 ? -0.914 -12.034 17.038 1.00 96.75 96 SER A O 1
ATOM 726 N N . ILE A 1 97 ? -0.514 -11.017 15.074 1.00 96.56 97 ILE A N 1
ATOM 727 C CA . ILE A 1 97 ? -1.281 -11.963 14.273 1.00 96.56 97 ILE A CA 1
ATOM 728 C C . ILE A 1 97 ? -0.501 -13.280 14.214 1.00 96.56 97 ILE A C 1
ATOM 730 O O . ILE A 1 97 ? 0.681 -13.299 13.885 1.00 96.56 97 ILE A O 1
ATOM 734 N N . LYS A 1 98 ? -1.167 -14.385 14.566 1.00 96.44 98 LYS A N 1
ATOM 735 C CA . LYS A 1 98 ? -0.573 -15.737 14.618 1.00 96.44 98 LYS A CA 1
ATOM 736 C C . LYS A 1 98 ? -1.089 -16.674 13.528 1.00 96.44 98 LYS A C 1
ATOM 738 O O . LYS A 1 98 ? -0.711 -17.844 13.504 1.00 96.44 98 LYS A O 1
ATOM 743 N N . ASP A 1 99 ? -1.968 -16.182 12.660 1.00 96.94 99 ASP A N 1
ATOM 744 C CA . ASP A 1 99 ? -2.505 -16.960 11.551 1.00 96.94 99 ASP A CA 1
ATOM 745 C C . ASP A 1 99 ? -1.379 -17.314 10.568 1.00 96.94 99 ASP A C 1
ATOM 747 O O . ASP A 1 99 ? -0.770 -16.445 9.945 1.00 96.94 99 ASP A O 1
ATOM 751 N N . GLN A 1 100 ? -1.076 -18.608 10.457 1.00 96.94 100 GLN A N 1
ATOM 752 C CA . GLN A 1 100 ? 0.038 -19.094 9.645 1.00 96.94 100 GLN A CA 1
ATOM 753 C C . GLN A 1 100 ? -0.188 -18.905 8.144 1.00 96.94 100 GLN A C 1
ATOM 755 O O . GLN A 1 100 ? 0.780 -18.735 7.403 1.00 96.94 100 GLN A O 1
ATOM 760 N N . SER A 1 101 ? -1.437 -18.980 7.684 1.00 96.62 101 SER A N 1
ATOM 761 C CA . SER A 1 101 ? -1.780 -18.799 6.274 1.00 96.62 101 SER A CA 1
ATOM 762 C C . SER A 1 101 ? -1.559 -17.348 5.877 1.00 96.62 101 SER A C 1
ATOM 764 O O . SER A 1 101 ? -0.862 -17.091 4.900 1.00 96.62 101 SER A O 1
ATOM 766 N N . TYR A 1 102 ? -2.035 -16.422 6.706 1.00 95.81 102 TYR A N 1
ATOM 767 C CA . TYR A 1 102 ? -1.817 -14.992 6.534 1.00 95.81 102 TYR A CA 1
ATOM 768 C C . TYR A 1 102 ? -0.328 -14.625 6.584 1.00 95.81 102 TYR A C 1
ATOM 770 O O . TYR A 1 102 ? 0.167 -13.933 5.704 1.00 95.81 102 TYR A O 1
ATOM 778 N N . ILE A 1 103 ? 0.433 -15.137 7.558 1.00 96.19 103 ILE A N 1
ATOM 779 C CA . ILE A 1 103 ? 1.883 -14.874 7.636 1.00 96.19 103 ILE A CA 1
ATOM 780 C C . ILE A 1 103 ? 2.612 -15.395 6.388 1.00 96.19 103 ILE A C 1
ATOM 782 O O . ILE A 1 103 ? 3.504 -14.726 5.867 1.00 96.19 103 ILE A O 1
ATOM 786 N N . ARG A 1 104 ? 2.241 -16.581 5.892 1.00 96.69 104 ARG A N 1
ATOM 787 C CA . ARG A 1 104 ? 2.824 -17.139 4.664 1.00 96.69 104 ARG A CA 1
ATOM 788 C C . ARG A 1 104 ? 2.486 -16.286 3.447 1.00 96.69 104 ARG A C 1
ATOM 790 O O . ARG A 1 104 ? 3.367 -16.051 2.627 1.00 96.69 104 ARG A O 1
ATOM 797 N N . GLU A 1 105 ? 1.248 -15.815 3.350 1.00 94.94 105 GLU A N 1
ATOM 798 C CA . GLU A 1 105 ? 0.823 -14.890 2.303 1.00 94.94 105 GLU A CA 1
ATOM 799 C C . GLU A 1 105 ? 1.650 -13.601 2.352 1.00 94.94 105 GLU A C 1
ATOM 801 O O . GLU A 1 105 ? 2.218 -13.210 1.339 1.00 94.94 105 GLU A O 1
ATOM 806 N N . LEU A 1 106 ? 1.838 -12.996 3.528 1.00 94.00 106 LEU A N 1
ATOM 807 C CA . LEU A 1 106 ? 2.682 -11.806 3.688 1.00 94.00 106 LEU A CA 1
ATOM 808 C C . LEU A 1 106 ? 4.123 -12.030 3.230 1.00 94.00 106 LEU A C 1
ATOM 810 O O . LEU A 1 106 ? 4.681 -11.181 2.534 1.00 94.00 106 LEU A O 1
ATOM 814 N N . LEU A 1 107 ? 4.720 -13.167 3.598 1.00 94.56 107 LEU A N 1
ATOM 815 C CA . LEU A 1 107 ? 6.068 -13.525 3.160 1.00 94.56 107 LEU A CA 1
ATOM 816 C C . LEU A 1 107 ? 6.128 -13.680 1.638 1.00 94.56 107 LEU A C 1
ATOM 818 O O . LEU A 1 107 ? 7.031 -13.144 1.004 1.00 94.56 107 LEU A O 1
ATOM 822 N N . GLN A 1 108 ? 5.159 -14.380 1.047 1.00 93.81 108 GLN A N 1
ATOM 823 C CA . GLN A 1 108 ? 5.077 -14.550 -0.400 1.00 93.81 108 GLN A CA 1
ATOM 824 C C . GLN A 1 108 ? 4.945 -13.198 -1.106 1.00 93.81 108 GLN A C 1
ATOM 826 O O . GLN A 1 108 ? 5.676 -12.939 -2.055 1.00 93.81 108 GLN A O 1
ATOM 831 N N . LEU A 1 109 ? 4.057 -12.326 -0.625 1.00 91.69 109 LEU A N 1
ATOM 832 C CA . LEU A 1 109 ? 3.869 -10.980 -1.159 1.00 91.69 109 LEU A CA 1
ATOM 833 C C . LEU A 1 109 ? 5.169 -10.167 -1.078 1.00 91.69 109 LEU A C 1
ATOM 835 O O . LEU A 1 109 ? 5.522 -9.508 -2.051 1.00 91.69 109 LEU A O 1
ATOM 839 N N . ALA A 1 110 ? 5.894 -10.239 0.043 1.00 90.19 110 ALA A N 1
ATOM 840 C CA . ALA A 1 110 ? 7.168 -9.547 0.213 1.00 90.19 110 ALA A CA 1
ATOM 841 C C . ALA A 1 110 ? 8.240 -10.042 -0.766 1.00 90.19 110 ALA A C 1
ATOM 843 O O . ALA A 1 110 ? 8.909 -9.226 -1.393 1.00 90.19 110 ALA A O 1
ATOM 844 N N . VAL A 1 111 ? 8.363 -11.361 -0.931 1.00 91.56 111 VAL A N 1
ATOM 845 C CA . VAL A 1 111 ? 9.329 -11.978 -1.852 1.00 91.56 111 VAL A CA 1
ATOM 846 C C . VAL A 1 111 ? 8.982 -11.669 -3.308 1.00 91.56 111 VAL A C 1
ATOM 848 O O . VAL A 1 111 ? 9.865 -11.323 -4.082 1.00 91.56 111 VAL A O 1
ATOM 851 N N . VAL A 1 112 ? 7.707 -11.760 -3.691 1.00 89.25 112 VAL A N 1
ATOM 852 C CA . VAL A 1 112 ? 7.267 -11.467 -5.064 1.00 89.25 112 VAL A CA 1
ATOM 853 C C . VAL A 1 112 ? 7.493 -10.000 -5.411 1.00 89.25 112 VAL A C 1
ATOM 855 O O . VAL A 1 112 ? 8.028 -9.718 -6.477 1.00 89.25 112 VAL A O 1
ATOM 858 N N . ASP A 1 113 ? 7.132 -9.074 -4.522 1.00 88.12 113 ASP A N 1
ATOM 859 C CA . ASP A 1 113 ? 7.351 -7.643 -4.761 1.00 88.12 113 ASP A CA 1
ATOM 860 C C . ASP A 1 113 ? 8.836 -7.320 -4.905 1.00 88.12 113 ASP A C 1
ATOM 862 O O . ASP A 1 113 ? 9.204 -6.500 -5.739 1.00 88.12 113 ASP A O 1
ATOM 866 N N . ASP A 1 114 ? 9.686 -7.956 -4.099 1.00 87.69 114 ASP A N 1
ATOM 867 C CA . ASP A 1 114 ? 11.114 -7.674 -4.125 1.00 87.69 114 ASP A CA 1
ATOM 868 C C . ASP A 1 114 ? 11.822 -8.300 -5.330 1.00 87.69 114 ASP A C 1
ATOM 870 O O . ASP A 1 114 ? 12.693 -7.664 -5.915 1.00 87.69 114 ASP A O 1
ATOM 874 N N . LEU A 1 115 ? 11.424 -9.508 -5.739 1.00 87.81 115 LEU A N 1
ATOM 875 C CA . LEU A 1 115 ? 12.056 -10.211 -6.855 1.00 87.81 115 LEU A CA 1
ATOM 876 C C . LEU A 1 115 ? 11.481 -9.827 -8.218 1.00 87.81 115 LEU A C 1
ATOM 878 O O . LEU A 1 115 ? 12.237 -9.734 -9.178 1.00 87.81 115 LEU A O 1
ATOM 882 N N . LEU A 1 116 ? 10.165 -9.641 -8.329 1.00 82.94 116 LEU A N 1
ATOM 883 C CA . LEU A 1 116 ? 9.470 -9.477 -9.614 1.00 82.94 116 LEU A CA 1
ATOM 884 C C . LEU A 1 116 ? 8.864 -8.082 -9.808 1.00 82.94 116 LEU A C 1
ATOM 886 O O . LEU A 1 116 ? 8.568 -7.702 -10.940 1.00 82.94 116 LEU A O 1
ATOM 890 N N . GLY A 1 117 ? 8.687 -7.323 -8.726 1.00 84.56 117 GLY A N 1
ATOM 891 C CA . GLY A 1 117 ? 8.163 -5.965 -8.773 1.00 84.56 117 GLY A CA 1
ATOM 892 C C . GLY A 1 117 ? 6.667 -5.844 -9.096 1.00 84.56 117 GLY A C 1
ATOM 893 O O . GLY A 1 117 ? 5.983 -6.826 -9.395 1.00 84.56 117 GLY A O 1
ATOM 894 N N . PRO A 1 118 ? 6.128 -4.611 -9.048 1.00 88.81 118 PRO A N 1
ATOM 895 C CA . PRO A 1 118 ? 6.800 -3.403 -8.570 1.00 88.81 118 PRO A CA 1
ATOM 896 C C . PRO A 1 118 ? 6.772 -3.290 -7.036 1.00 88.81 118 PRO A C 1
ATOM 898 O O . PRO A 1 118 ? 5.702 -3.257 -6.426 1.00 88.81 118 PRO A O 1
ATOM 901 N N . ALA A 1 119 ? 7.930 -3.144 -6.396 1.00 86.50 119 ALA A N 1
ATOM 902 C CA . ALA A 1 119 ? 8.045 -2.976 -4.949 1.00 86.50 119 ALA A CA 1
ATOM 903 C C . ALA A 1 119 ? 7.496 -1.620 -4.468 1.00 86.50 119 ALA A C 1
ATOM 905 O O . ALA A 1 119 ? 6.848 -1.528 -3.425 1.00 86.50 119 ALA A O 1
ATOM 906 N N . GLY A 1 120 ? 7.708 -0.560 -5.248 1.00 83.94 120 GLY A N 1
ATOM 907 C CA . GLY A 1 120 ? 7.221 0.797 -4.993 1.00 83.94 120 GLY A CA 1
ATOM 908 C C . GLY A 1 120 ? 5.732 1.004 -5.294 1.00 83.94 120 GLY A C 1
ATOM 909 O O . GLY A 1 120 ? 5.182 2.064 -4.982 1.00 83.94 120 GLY A O 1
ATOM 910 N N . GLY A 1 121 ? 5.053 -0.005 -5.847 1.00 86.25 121 GLY A N 1
ATOM 911 C CA . GLY A 1 121 ? 3.658 0.071 -6.272 1.00 86.25 121 GLY A CA 1
ATOM 912 C C . GLY A 1 121 ? 3.487 0.511 -7.734 1.00 86.25 121 GLY A C 1
ATOM 913 O O . GLY A 1 121 ? 4.425 0.463 -8.525 1.00 86.25 121 GLY A O 1
ATOM 914 N N . PRO A 1 122 ? 2.279 0.932 -8.142 1.00 85.50 122 PRO A N 1
ATOM 915 C CA . P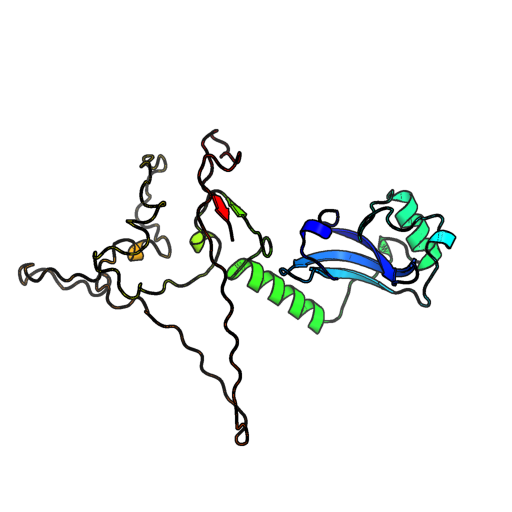RO A 1 122 ? 1.912 1.008 -9.557 1.00 85.50 122 PRO A CA 1
ATOM 916 C C . PRO A 1 122 ? 2.604 2.139 -10.328 1.00 85.50 122 PRO A C 1
ATOM 918 O O . PRO A 1 122 ? 2.692 2.037 -11.545 1.00 85.50 122 PRO A O 1
ATOM 921 N N . ARG A 1 123 ? 3.085 3.178 -9.630 1.00 86.56 123 ARG A N 1
ATOM 922 C CA . ARG A 1 123 ? 3.807 4.346 -10.176 1.00 86.56 123 ARG A CA 1
ATOM 923 C C . ARG A 1 123 ? 5.243 4.415 -9.642 1.00 86.56 123 ARG A C 1
ATOM 925 O O . ARG A 1 123 ? 5.702 5.466 -9.206 1.00 86.56 123 ARG A O 1
ATOM 932 N N . GLU A 1 124 ? 5.890 3.264 -9.520 1.00 90.12 124 GLU A N 1
ATOM 933 C CA . GLU A 1 124 ? 7.246 3.172 -8.987 1.00 90.12 124 GLU A CA 1
ATOM 934 C C . GLU A 1 124 ? 8.254 3.951 -9.843 1.00 90.12 124 GLU A C 1
ATOM 936 O O . GLU A 1 124 ? 8.195 3.915 -11.072 1.00 90.12 124 GLU A O 1
ATOM 941 N N . HIS A 1 125 ? 9.216 4.588 -9.167 1.00 91.62 125 HIS A N 1
ATOM 942 C CA . HIS A 1 125 ? 10.449 5.062 -9.781 1.00 91.62 125 HIS A CA 1
ATOM 943 C C . HIS A 1 125 ? 11.626 4.198 -9.327 1.00 91.62 125 HIS A C 1
ATOM 945 O O . HIS A 1 125 ? 11.850 4.038 -8.126 1.00 91.62 125 HIS A O 1
ATOM 951 N N . ILE A 1 126 ? 12.404 3.696 -10.281 1.00 90.38 126 ILE A N 1
ATOM 952 C CA . ILE A 1 126 ? 13.702 3.069 -10.025 1.00 90.38 126 ILE A CA 1
ATOM 953 C C . ILE A 1 126 ? 14.767 4.126 -10.280 1.00 90.38 126 ILE A C 1
ATOM 955 O O . ILE A 1 126 ? 14.853 4.675 -11.378 1.00 90.38 126 ILE A O 1
ATOM 959 N N . VAL A 1 127 ? 15.546 4.431 -9.246 1.00 91.00 127 VAL A N 1
ATOM 960 C CA . VAL A 1 127 ? 16.531 5.511 -9.257 1.00 91.00 127 VAL A CA 1
ATOM 961 C C . VAL A 1 127 ? 17.921 4.909 -9.169 1.00 91.00 127 VAL A C 1
ATOM 963 O O . VAL A 1 127 ? 18.209 4.102 -8.293 1.00 91.00 127 VAL A O 1
ATOM 966 N N . ASP A 1 128 ? 18.771 5.357 -10.075 1.00 86.19 128 ASP A N 1
ATOM 967 C CA . ASP A 1 128 ? 20.192 5.075 -10.156 1.00 86.19 128 ASP A CA 1
ATOM 968 C C . ASP A 1 128 ? 20.585 3.600 -10.333 1.00 86.19 128 ASP A C 1
ATOM 970 O O . ASP A 1 128 ? 21.653 3.173 -9.909 1.00 86.19 128 ASP A O 1
ATOM 974 N N . MET A 1 129 ? 19.723 2.820 -10.988 1.00 84.81 129 MET A N 1
ATOM 975 C CA . MET A 1 129 ? 19.992 1.437 -11.403 1.00 84.81 129 MET A CA 1
ATOM 976 C C . MET A 1 129 ? 19.109 1.050 -12.594 1.00 84.81 129 MET A C 1
ATOM 978 O O . MET A 1 129 ? 18.134 1.751 -12.896 1.00 84.81 129 MET A O 1
ATOM 982 N N . SER A 1 130 ? 19.436 -0.039 -13.294 1.00 81.56 130 SER A N 1
ATOM 983 C CA . SER A 1 130 ? 18.564 -0.558 -14.348 1.00 81.56 130 SER A CA 1
ATOM 984 C C . SER A 1 130 ? 17.387 -1.347 -13.762 1.00 81.56 130 SER A C 1
ATOM 986 O O . SER A 1 130 ? 17.432 -1.852 -12.640 1.00 81.56 130 SER A O 1
ATOM 988 N N . VAL A 1 131 ? 16.315 -1.493 -14.544 1.00 83.38 131 VAL A N 1
ATOM 989 C CA . VAL A 1 131 ? 15.144 -2.301 -14.154 1.00 83.38 131 VAL A CA 1
ATOM 990 C C . VAL A 1 131 ? 15.526 -3.775 -13.953 1.00 83.38 131 VAL A C 1
ATOM 992 O O . VAL A 1 131 ? 14.964 -4.441 -13.088 1.00 83.38 131 VAL A O 1
ATOM 995 N N . ARG A 1 132 ? 16.508 -4.273 -14.721 1.00 80.50 132 ARG A N 1
ATOM 996 C CA . ARG A 1 132 ? 17.021 -5.650 -14.620 1.00 80.50 132 ARG A CA 1
ATOM 997 C C . ARG A 1 132 ? 17.880 -5.872 -13.379 1.00 80.50 132 ARG A C 1
ATOM 999 O O . ARG A 1 132 ? 17.896 -6.979 -12.861 1.00 80.50 132 ARG A O 1
ATOM 1006 N N . ASP A 1 133 ? 18.547 -4.831 -12.889 1.00 82.69 133 ASP A N 1
ATOM 1007 C CA . ASP A 1 133 ? 19.284 -4.913 -11.623 1.00 82.69 133 ASP A CA 1
ATOM 1008 C C . ASP A 1 133 ? 18.319 -4.908 -10.436 1.00 82.69 133 ASP A C 1
ATOM 1010 O O . ASP A 1 133 ? 18.566 -5.557 -9.421 1.00 82.69 133 ASP A O 1
ATOM 1014 N N . ARG A 1 134 ? 17.195 -4.184 -10.562 1.00 85.94 134 ARG A N 1
ATOM 1015 C CA . ARG A 1 134 ? 16.171 -4.128 -9.517 1.00 85.94 134 ARG A CA 1
ATOM 1016 C C . ARG A 1 134 ? 15.371 -5.424 -9.413 1.00 85.94 134 ARG A C 1
ATOM 1018 O O . ARG A 1 134 ? 15.036 -5.811 -8.296 1.00 85.94 134 ARG A O 1
ATOM 1025 N N . TYR A 1 135 ? 15.022 -6.050 -10.535 1.00 86.56 135 TYR A N 1
ATOM 1026 C CA . TYR A 1 135 ? 14.136 -7.214 -10.566 1.00 86.56 135 TYR A CA 1
ATOM 1027 C C . TYR A 1 135 ? 14.738 -8.382 -11.325 1.00 86.56 135 TYR A C 1
ATOM 1029 O O . TYR A 1 135 ? 15.333 -8.220 -12.386 1.00 86.56 135 TYR A O 1
ATOM 1037 N N . LEU A 1 136 ? 14.482 -9.587 -10.822 1.00 81.38 136 LEU A N 1
ATOM 1038 C CA . LEU A 1 136 ? 14.860 -10.833 -11.465 1.00 81.38 136 LEU A CA 1
ATOM 1039 C C . LEU A 1 136 ? 13.937 -11.105 -12.660 1.00 81.38 136 LEU A C 1
ATOM 1041 O O . LEU A 1 136 ? 12.997 -11.898 -12.591 1.00 81.38 136 LEU A O 1
ATOM 1045 N N . VAL A 1 137 ? 14.211 -10.419 -13.766 1.00 75.06 137 VAL A N 1
ATOM 1046 C CA . VAL A 1 137 ? 13.472 -10.538 -15.023 1.00 75.06 137 VAL A CA 1
ATOM 1047 C C . VAL A 1 137 ? 14.339 -11.177 -16.104 1.00 75.06 137 VAL A C 1
ATOM 1049 O O . VAL A 1 137 ? 15.517 -10.865 -16.261 1.00 75.06 137 VAL A O 1
ATOM 1052 N N . GLY A 1 138 ? 13.742 -12.089 -16.872 1.00 68.94 138 GLY A N 1
ATOM 1053 C CA . GLY A 1 138 ? 14.368 -12.633 -18.077 1.00 68.94 138 GLY A CA 1
ATOM 1054 C C . GLY A 1 138 ? 14.340 -11.631 -19.238 1.00 68.94 138 GLY A C 1
ATOM 1055 O O . GLY A 1 138 ? 13.549 -10.689 -19.246 1.00 68.94 138 GLY A O 1
ATOM 1056 N N . LYS A 1 139 ? 15.179 -11.851 -20.256 1.00 65.88 139 LYS A N 1
ATOM 1057 C CA . LYS A 1 139 ? 15.145 -11.108 -21.526 1.00 65.88 139 LYS A CA 1
ATOM 1058 C C . LYS A 1 139 ? 14.353 -11.910 -22.560 1.00 65.88 139 LYS A C 1
ATOM 1060 O O . LYS A 1 139 ? 14.621 -13.096 -22.738 1.00 65.88 139 LYS A O 1
ATOM 1065 N N . LEU A 1 140 ? 13.423 -11.256 -23.255 1.00 64.56 140 LEU A N 1
ATOM 1066 C CA . LEU A 1 140 ? 12.837 -11.791 -24.484 1.00 64.56 140 LEU A CA 1
ATOM 1067 C C . LEU A 1 140 ? 13.563 -11.192 -25.692 1.00 64.56 140 LEU A C 1
ATOM 1069 O O . LEU A 1 140 ? 13.918 -10.013 -25.673 1.00 64.56 140 LEU A O 1
ATOM 1073 N N . ALA A 1 141 ? 13.822 -12.002 -26.719 1.00 60.62 141 ALA A N 1
ATOM 1074 C CA . ALA A 1 141 ? 14.406 -11.504 -27.962 1.00 60.62 141 ALA A CA 1
ATOM 1075 C C . ALA A 1 141 ? 13.392 -10.608 -28.698 1.00 60.62 141 ALA A C 1
ATOM 1077 O O . ALA A 1 141 ? 12.207 -10.966 -28.733 1.00 60.62 141 ALA A O 1
ATOM 1078 N N . PRO A 1 142 ? 13.825 -9.477 -29.286 1.00 54.78 142 PRO A N 1
ATOM 1079 C CA . PRO A 1 142 ? 12.936 -8.622 -30.064 1.00 54.78 142 PRO A CA 1
ATOM 1080 C C . PRO A 1 142 ? 12.365 -9.386 -31.268 1.00 54.78 142 PRO A C 1
ATOM 1082 O O . PRO A 1 142 ? 13.020 -10.260 -31.842 1.00 54.78 142 PRO A O 1
ATOM 1085 N N . ARG A 1 143 ? 11.116 -9.076 -31.629 1.00 49.19 143 ARG A N 1
ATOM 1086 C CA . ARG A 1 143 ? 10.446 -9.582 -32.835 1.00 49.19 143 ARG A CA 1
ATOM 1087 C C . ARG A 1 143 ? 10.470 -8.462 -33.874 1.00 49.19 143 ARG A C 1
ATOM 1089 O O . ARG A 1 143 ? 9.534 -7.682 -33.925 1.00 49.19 143 ARG A O 1
ATOM 1096 N N . ASP A 1 144 ? 11.540 -8.433 -34.661 1.00 40.94 144 ASP A N 1
ATOM 1097 C CA . ASP A 1 144 ? 11.737 -7.610 -35.861 1.00 40.94 144 ASP A CA 1
ATOM 1098 C C . ASP A 1 144 ? 11.734 -6.082 -35.689 1.00 40.94 144 ASP A C 1
ATOM 1100 O O . ASP A 1 144 ? 10.686 -5.456 -35.789 1.00 40.94 144 ASP A O 1
ATOM 1104 N N . ASP A 1 145 ? 12.936 -5.496 -35.686 1.00 37.34 145 ASP A N 1
ATOM 1105 C CA . ASP A 1 145 ? 13.174 -4.213 -36.349 1.00 37.34 145 ASP A CA 1
ATOM 1106 C C . ASP A 1 145 ? 14.186 -4.437 -37.480 1.00 37.34 145 ASP A C 1
ATOM 1108 O O . ASP A 1 145 ? 15.253 -5.024 -37.294 1.00 37.34 145 ASP A O 1
ATOM 1112 N N . ALA A 1 146 ? 13.851 -3.985 -38.690 1.00 39.56 146 ALA A N 1
ATOM 1113 C CA . ALA A 1 146 ? 14.629 -4.179 -39.918 1.00 39.56 146 ALA A CA 1
ATOM 1114 C C . ALA A 1 146 ? 15.981 -3.420 -39.963 1.00 39.56 146 ALA A C 1
ATOM 1116 O O . ALA A 1 146 ? 16.635 -3.367 -41.008 1.00 39.56 146 ALA A O 1
ATOM 1117 N N . GLN A 1 147 ? 16.441 -2.890 -38.833 1.00 36.12 147 GLN A N 1
ATOM 1118 C CA . GLN A 1 147 ? 17.809 -2.453 -38.592 1.00 36.12 147 GLN A CA 1
ATOM 1119 C C . GLN A 1 147 ? 18.342 -3.279 -37.420 1.00 36.12 147 GLN A C 1
ATOM 1121 O O . GLN A 1 147 ? 17.979 -3.051 -36.275 1.00 36.12 147 GLN A O 1
ATOM 1126 N N . GLY A 1 148 ? 19.164 -4.285 -37.732 1.00 36.44 148 GLY A N 1
ATOM 1127 C CA . GLY A 1 148 ? 19.682 -5.273 -36.783 1.00 36.44 148 GLY A CA 1
ATOM 1128 C C . GLY A 1 148 ? 20.528 -4.690 -35.649 1.00 36.44 148 GLY A C 1
ATOM 1129 O O . GLY A 1 148 ? 21.755 -4.767 -35.683 1.00 36.44 148 GLY A O 1
ATOM 1130 N N . GLY A 1 149 ? 19.853 -4.188 -34.625 1.00 35.56 149 GLY A N 1
ATOM 1131 C CA . GLY A 1 149 ? 20.369 -3.891 -33.302 1.00 35.56 149 GLY A CA 1
ATOM 1132 C C . GLY A 1 149 ? 19.384 -4.419 -32.265 1.00 35.56 149 GLY A C 1
ATOM 1133 O O . GLY A 1 149 ? 18.175 -4.422 -32.467 1.00 35.56 149 GLY A O 1
ATOM 1134 N N . ILE A 1 150 ? 19.900 -4.913 -31.146 1.00 39.03 150 ILE A N 1
ATOM 1135 C CA . ILE A 1 150 ? 19.074 -5.175 -29.970 1.00 39.03 150 ILE A CA 1
ATOM 1136 C C . ILE A 1 150 ? 18.376 -3.872 -29.549 1.00 39.03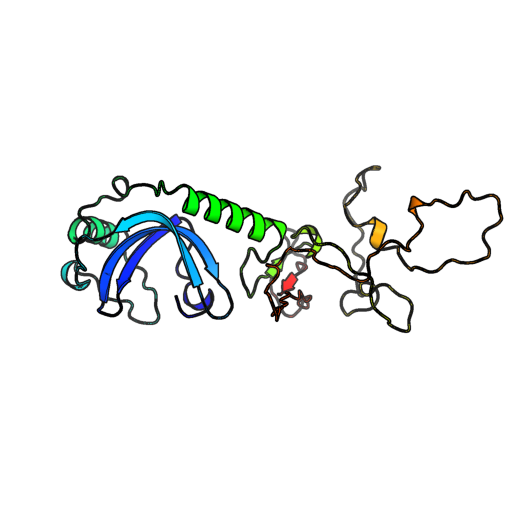 150 ILE A C 1
ATOM 1138 O O . ILE A 1 150 ? 19.044 -2.870 -29.294 1.00 39.03 150 ILE A O 1
ATOM 1142 N N . GLU A 1 151 ? 17.046 -3.875 -29.438 1.00 38.91 151 GLU A N 1
ATOM 1143 C CA . GLU A 1 151 ? 16.320 -2.801 -28.752 1.00 38.91 151 GLU A CA 1
ATOM 1144 C C . GLU A 1 151 ? 16.915 -2.634 -27.344 1.00 38.91 151 GLU A C 1
ATOM 1146 O O . GLU A 1 151 ? 16.921 -3.552 -26.514 1.00 38.91 151 GLU A O 1
ATOM 1151 N N . GLY A 1 152 ? 17.528 -1.469 -27.142 1.00 38.28 152 GLY A N 1
ATOM 1152 C CA . GLY A 1 152 ? 18.510 -1.189 -26.096 1.00 38.28 152 GLY A CA 1
ATOM 1153 C C . GLY A 1 152 ? 19.720 -0.405 -26.615 1.00 38.28 152 GLY A C 1
ATOM 1154 O O . GLY A 1 152 ? 20.343 0.293 -25.825 1.00 38.28 152 GLY A O 1
ATOM 1155 N N . LEU A 1 153 ? 20.010 -0.462 -27.924 1.00 38.44 153 LEU A N 1
ATOM 1156 C CA . LEU A 1 153 ? 21.105 0.288 -28.557 1.00 38.44 153 LEU A CA 1
ATOM 1157 C C . LEU A 1 153 ? 20.678 1.364 -29.576 1.00 38.44 153 LEU A C 1
ATOM 1159 O O . LEU A 1 153 ? 21.543 2.113 -29.998 1.00 38.44 153 LEU A O 1
ATOM 1163 N N . GLU A 1 154 ? 19.390 1.528 -29.917 1.00 36.97 154 GLU A N 1
ATOM 1164 C CA . GLU A 1 154 ? 18.893 2.684 -30.714 1.00 36.97 154 GLU A CA 1
ATOM 1165 C C . GLU A 1 154 ? 17.487 3.174 -30.279 1.00 36.97 154 GLU A C 1
ATOM 1167 O O . GLU A 1 154 ? 16.660 3.588 -31.086 1.00 36.97 154 GLU A O 1
ATOM 1172 N N . GLY A 1 155 ? 17.187 3.142 -28.975 1.00 35.91 155 GLY A N 1
ATOM 1173 C CA . GLY A 1 155 ? 16.062 3.899 -28.396 1.00 35.91 155 GLY A CA 1
ATOM 1174 C C . GLY A 1 155 ? 16.534 5.249 -27.834 1.00 35.91 155 GLY A C 1
ATOM 1175 O O . GLY A 1 155 ? 17.735 5.486 -27.802 1.00 35.91 155 GLY A O 1
ATOM 1176 N N . PRO A 1 156 ? 15.670 6.105 -27.254 1.00 34.62 156 PRO A N 1
ATOM 1177 C CA . PRO A 1 156 ? 16.065 7.345 -26.546 1.00 34.62 156 PRO A CA 1
ATOM 1178 C C . PRO A 1 156 ? 17.033 7.137 -25.357 1.00 34.62 156 PRO A C 1
ATOM 1180 O O . PRO A 1 156 ? 17.397 8.074 -24.655 1.00 34.62 156 PRO A O 1
ATOM 1183 N N . LEU A 1 157 ? 17.398 5.879 -25.109 1.00 38.09 157 LEU A N 1
ATOM 1184 C CA . LEU A 1 157 ? 18.357 5.354 -24.147 1.00 38.09 157 LEU A CA 1
ATOM 1185 C C . LEU A 1 157 ? 19.744 5.056 -24.745 1.00 38.09 157 LEU A C 1
ATOM 1187 O O . LEU A 1 157 ? 20.646 4.712 -23.994 1.00 38.09 157 LEU A O 1
ATOM 1191 N N . ALA A 1 158 ? 19.896 5.147 -26.068 1.00 38.44 158 ALA A N 1
ATOM 1192 C CA . ALA A 1 158 ? 21.128 4.870 -26.803 1.00 38.44 158 ALA A CA 1
ATOM 1193 C C . ALA A 1 158 ? 22.101 6.050 -26.833 1.00 38.44 158 ALA A C 1
ATOM 1195 O O . ALA A 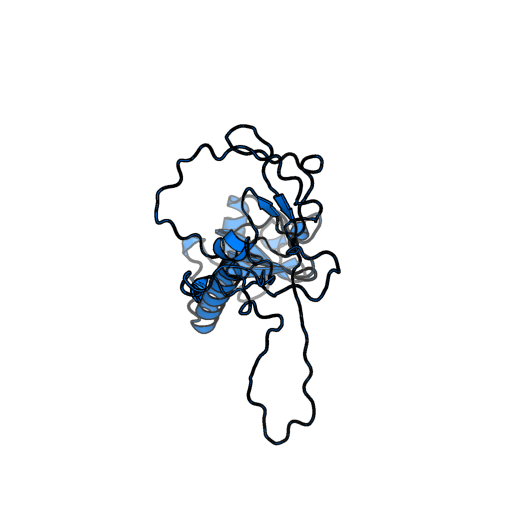1 158 ? 23.287 5.862 -27.087 1.00 38.44 158 ALA A O 1
ATOM 1196 N N . GLU A 1 159 ? 21.627 7.259 -26.526 1.00 37.50 159 GLU A N 1
ATOM 1197 C CA . GLU A 1 159 ? 22.523 8.346 -26.139 1.00 37.50 159 GLU A CA 1
ATOM 1198 C C . GLU A 1 159 ? 22.922 8.141 -24.675 1.00 37.50 159 GLU A C 1
ATOM 1200 O O . GLU A 1 159 ? 22.519 8.860 -23.760 1.00 37.50 159 GLU A O 1
ATOM 1205 N N . GLU A 1 160 ? 23.705 7.089 -24.443 1.00 40.88 160 GLU A N 1
ATOM 1206 C CA . GLU A 1 160 ? 24.641 7.119 -23.339 1.00 40.88 160 GLU A CA 1
ATOM 1207 C C . GLU A 1 160 ? 25.662 8.206 -23.680 1.00 40.88 160 GLU A C 1
ATOM 1209 O O . GLU A 1 160 ? 26.552 8.006 -24.506 1.00 40.88 160 GLU A O 1
ATOM 1214 N N . ASP A 1 161 ? 25.551 9.371 -23.038 1.00 37.69 161 ASP A N 1
ATOM 1215 C CA . ASP A 1 161 ? 26.762 10.107 -22.689 1.00 37.69 161 ASP A CA 1
ATOM 1216 C C . ASP A 1 161 ? 27.632 9.097 -21.932 1.00 37.69 161 ASP A C 1
ATOM 1218 O O . ASP A 1 161 ? 27.339 8.737 -20.788 1.00 37.69 161 ASP A O 1
ATOM 1222 N N . VAL A 1 162 ? 28.625 8.547 -22.629 1.00 38.62 162 VAL A N 1
ATOM 1223 C CA . VAL A 1 162 ? 29.601 7.611 -22.082 1.00 38.62 162 VAL A CA 1
ATOM 1224 C C . VAL A 1 162 ? 30.384 8.374 -21.015 1.00 38.62 162 VAL A C 1
ATOM 1226 O O . VAL A 1 162 ? 31.406 8.993 -21.300 1.00 38.62 162 VAL A O 1
ATOM 1229 N N . GLU A 1 163 ? 29.895 8.384 -19.777 1.00 44.19 163 GLU A N 1
ATOM 1230 C CA . GLU A 1 163 ? 30.767 8.642 -18.640 1.00 44.19 163 GLU A CA 1
ATOM 1231 C C . GLU A 1 163 ? 31.655 7.413 -18.484 1.00 44.19 163 GLU A C 1
ATOM 1233 O O . GLU A 1 163 ? 31.169 6.307 -18.235 1.00 44.19 163 GLU A O 1
ATOM 1238 N N . GLU A 1 164 ? 32.961 7.607 -18.680 1.00 36.91 164 GLU A N 1
ATOM 1239 C CA . GLU A 1 164 ? 33.954 6.574 -18.414 1.00 36.91 164 GLU A CA 1
ATOM 1240 C C . GLU A 1 164 ? 33.731 6.000 -17.003 1.00 36.91 164 GLU A C 1
ATOM 1242 O O . GLU A 1 164 ? 33.660 6.766 -16.034 1.00 36.91 164 GLU A O 1
ATOM 1247 N N . PRO A 1 165 ? 33.623 4.668 -16.852 1.00 39.25 165 PRO A N 1
ATOM 1248 C CA . PRO A 1 165 ? 33.475 4.064 -15.541 1.00 39.25 165 PRO A CA 1
ATOM 1249 C C . PRO A 1 165 ? 34.731 4.362 -14.714 1.00 39.25 165 PRO A C 1
ATOM 1251 O O . PRO A 1 165 ? 35.832 3.936 -15.055 1.00 39.25 165 PRO A O 1
ATOM 1254 N N . THR A 1 166 ? 34.576 5.110 -13.619 1.00 44.62 166 THR A N 1
ATOM 1255 C CA . THR A 1 166 ? 35.677 5.427 -12.692 1.00 44.62 166 THR A CA 1
ATOM 1256 C C . THR A 1 166 ? 36.046 4.266 -11.771 1.00 44.62 166 THR A C 1
ATOM 1258 O O . THR A 1 166 ? 37.066 4.342 -11.085 1.00 44.62 166 THR A O 1
ATOM 1261 N N . ASP A 1 167 ? 35.247 3.198 -11.752 1.00 43.31 167 ASP A N 1
ATOM 1262 C CA . ASP A 1 167 ? 35.536 2.014 -10.952 1.00 43.31 167 ASP A CA 1
ATOM 1263 C C . ASP A 1 167 ? 36.334 0.987 -11.772 1.00 43.31 167 ASP A C 1
ATOM 1265 O O . ASP A 1 167 ? 35.933 0.619 -12.880 1.00 43.31 167 ASP A O 1
ATOM 1269 N N . PRO A 1 168 ? 37.484 0.508 -11.260 1.00 39.09 168 PRO A N 1
ATOM 1270 C CA . PRO A 1 168 ? 38.293 -0.473 -11.960 1.00 39.09 168 PRO A CA 1
ATOM 1271 C C . PRO A 1 168 ? 37.524 -1.790 -12.086 1.00 39.09 168 PRO A C 1
ATOM 1273 O O . PRO A 1 168 ? 37.186 -2.424 -11.087 1.00 39.09 168 PRO A O 1
ATOM 1276 N N . ILE A 1 169 ? 37.301 -2.221 -13.327 1.00 41.34 169 ILE A N 1
ATOM 1277 C CA . ILE A 1 169 ? 36.755 -3.540 -13.657 1.00 41.34 169 ILE A CA 1
ATOM 1278 C C . ILE A 1 169 ? 37.697 -4.598 -13.068 1.00 41.34 169 ILE A C 1
ATOM 1280 O O . ILE A 1 169 ? 38.830 -4.771 -13.526 1.00 41.34 169 ILE A O 1
ATOM 1284 N N . VAL A 1 170 ? 37.248 -5.302 -12.028 1.00 35.75 170 VAL A N 1
ATOM 1285 C CA . VAL A 1 170 ? 37.977 -6.445 -11.470 1.00 35.75 170 VAL A CA 1
ATOM 1286 C C . VAL A 1 170 ? 37.745 -7.647 -12.397 1.00 35.75 170 VAL A C 1
ATOM 1288 O O . VAL A 1 170 ? 36.591 -8.005 -12.643 1.00 35.75 170 VAL A O 1
ATOM 1291 N N . PRO A 1 171 ? 38.797 -8.308 -12.917 1.00 31.45 171 PRO A N 1
ATOM 1292 C CA . PRO A 1 171 ? 38.627 -9.474 -13.780 1.00 31.45 171 PRO A CA 1
ATOM 1293 C C . PRO A 1 171 ? 37.869 -10.593 -13.050 1.00 31.45 171 PRO A C 1
ATOM 1295 O O . PRO A 1 171 ? 38.313 -11.051 -11.997 1.00 31.45 171 PRO A O 1
ATOM 1298 N N . GLY A 1 172 ? 36.746 -11.051 -13.615 1.00 40.88 172 GLY A N 1
ATOM 1299 C CA . GLY A 1 172 ? 35.975 -12.196 -13.105 1.00 40.88 172 GLY A CA 1
ATOM 1300 C C . GLY A 1 172 ? 34.650 -11.866 -12.410 1.00 40.88 172 GLY A C 1
ATOM 1301 O O . GLY A 1 172 ? 33.984 -12.784 -11.933 1.00 40.88 172 GLY A O 1
ATOM 1302 N N . GLN A 1 173 ? 34.232 -10.599 -12.364 1.00 37.09 173 GLN A N 1
ATOM 1303 C CA . GLN A 1 173 ? 32.873 -10.245 -11.956 1.00 37.09 173 GLN A CA 1
ATOM 1304 C C . GLN A 1 173 ? 31.911 -10.489 -13.132 1.00 37.09 173 GLN A C 1
ATOM 1306 O O . GLN A 1 173 ? 31.823 -9.688 -14.055 1.00 37.09 173 GLN A O 1
ATOM 1311 N N . HIS A 1 174 ? 31.236 -11.640 -13.132 1.00 39.53 174 HIS A N 1
ATOM 1312 C CA . HIS A 1 174 ? 30.162 -11.933 -14.081 1.00 39.53 174 HIS A CA 1
ATOM 1313 C C . HIS A 1 174 ? 28.898 -11.199 -13.620 1.00 39.53 174 HIS A C 1
ATOM 1315 O O . HIS A 1 174 ? 28.283 -11.576 -12.621 1.00 39.53 174 HIS A O 1
ATOM 1321 N N . GLU A 1 175 ? 28.545 -10.121 -14.314 1.00 43.22 175 GLU A N 1
ATOM 1322 C CA . GLU A 1 175 ? 27.258 -9.449 -14.151 1.00 43.22 175 GLU A CA 1
ATOM 1323 C C . GLU A 1 175 ? 26.168 -10.292 -14.829 1.00 43.22 175 GLU A C 1
ATOM 1325 O O . GLU A 1 175 ? 26.225 -10.502 -16.049 1.00 43.22 175 GLU A O 1
ATOM 1330 N N . PRO A 1 176 ? 25.168 -10.793 -14.080 1.00 39.81 176 PRO A N 1
ATOM 1331 C CA . PRO A 1 176 ? 24.063 -11.535 -14.670 1.00 39.81 176 PRO A CA 1
ATOM 1332 C C . PRO A 1 176 ? 23.355 -10.662 -15.712 1.00 39.81 176 PRO A C 1
ATOM 1334 O O . PRO A 1 176 ? 22.705 -9.681 -15.369 1.00 39.81 176 PRO A O 1
ATOM 1337 N N . GLY A 1 177 ? 23.483 -10.997 -16.997 1.00 44.88 177 GLY A N 1
ATOM 1338 C CA . GLY A 1 177 ? 22.873 -10.215 -18.077 1.00 44.88 177 GLY A CA 1
ATOM 1339 C C . GLY A 1 177 ? 23.844 -9.420 -18.963 1.00 44.88 177 GLY A C 1
ATOM 1340 O O . GLY A 1 177 ? 23.440 -9.023 -20.059 1.00 44.88 177 GLY A O 1
ATOM 1341 N N . ALA A 1 178 ? 25.106 -9.229 -18.562 1.00 46.78 178 ALA A N 1
ATOM 1342 C CA . ALA A 1 178 ? 26.083 -8.449 -19.338 1.00 46.78 178 ALA A CA 1
ATOM 1343 C C . ALA A 1 178 ? 26.452 -9.103 -20.682 1.00 46.78 178 ALA A C 1
ATOM 1345 O O . ALA A 1 178 ? 26.665 -8.424 -21.684 1.00 46.78 178 ALA A O 1
ATOM 1346 N N . GLU A 1 179 ? 26.409 -10.433 -20.746 1.00 45.25 179 GLU A N 1
ATOM 1347 C CA . GLU A 1 179 ? 26.691 -11.222 -21.957 1.00 45.25 179 GLU A CA 1
ATOM 1348 C C . GLU A 1 179 ? 25.607 -11.075 -23.045 1.00 45.25 179 GLU A C 1
ATOM 1350 O O . GLU A 1 179 ? 25.790 -11.482 -24.189 1.00 45.25 179 GLU A O 1
ATOM 1355 N N . PHE A 1 180 ? 24.465 -10.459 -22.714 1.00 45.84 180 PHE A N 1
ATOM 1356 C CA . PHE A 1 180 ? 23.333 -10.273 -23.627 1.00 45.84 180 PHE A CA 1
ATOM 1357 C C . PHE A 1 180 ? 23.341 -8.920 -24.353 1.00 45.84 180 PHE A C 1
ATOM 1359 O O . PHE A 1 180 ? 22.459 -8.686 -25.189 1.00 45.84 180 PHE A O 1
ATOM 1366 N N . GLY A 1 181 ? 24.264 -8.013 -24.009 1.00 43.00 181 GLY A N 1
ATOM 1367 C CA . GLY A 1 181 ? 24.431 -6.703 -24.654 1.00 43.00 181 GLY A CA 1
ATOM 1368 C C . GLY A 1 181 ? 25.170 -6.772 -25.994 1.00 43.00 181 GLY A C 1
ATOM 1369 O O . GLY A 1 181 ? 24.957 -5.938 -26.863 1.00 43.00 181 GLY A O 1
ATOM 1370 N N . THR A 1 182 ? 25.978 -7.809 -26.208 1.00 43.53 182 THR A N 1
ATOM 1371 C CA . THR A 1 182 ? 26.713 -8.050 -27.463 1.00 43.53 182 THR A CA 1
ATOM 1372 C C . THR A 1 182 ? 25.978 -9.005 -28.410 1.00 43.53 182 THR A C 1
ATOM 1374 O O . THR A 1 182 ? 26.508 -9.373 -29.457 1.00 43.53 182 THR A O 1
ATOM 1377 N N . ALA A 1 183 ? 24.752 -9.407 -28.052 1.00 42.03 183 ALA A N 1
ATOM 1378 C CA . ALA A 1 183 ? 23.975 -10.412 -28.763 1.00 42.03 183 ALA A CA 1
ATOM 1379 C C . ALA A 1 183 ? 23.286 -9.851 -30.015 1.00 42.03 183 ALA A C 1
ATOM 1381 O O . ALA A 1 183 ? 22.131 -9.447 -29.949 1.00 42.03 183 ALA A O 1
ATOM 1382 N N . THR A 1 184 ? 23.979 -9.818 -31.154 1.00 43.25 184 THR A N 1
ATOM 1383 C CA . THR A 1 184 ? 23.445 -9.276 -32.420 1.00 43.25 184 THR A CA 1
ATOM 1384 C C . THR A 1 184 ? 22.773 -10.333 -33.298 1.00 43.25 184 THR A C 1
ATOM 1386 O O . THR A 1 184 ? 22.156 -9.988 -34.304 1.00 43.25 184 THR A O 1
ATOM 1389 N N . GLY A 1 185 ? 22.881 -11.621 -32.944 1.00 41.09 185 GLY A N 1
ATOM 1390 C CA . GLY A 1 185 ? 22.288 -12.727 -33.708 1.00 41.09 185 GLY A CA 1
ATOM 1391 C C . GLY A 1 185 ? 22.841 -12.872 -35.134 1.00 41.09 185 GLY A C 1
ATOM 1392 O O . GLY A 1 185 ? 22.288 -13.628 -35.932 1.00 41.09 185 GLY A O 1
ATOM 1393 N N . ARG A 1 186 ? 23.917 -12.150 -35.480 1.00 39.91 186 ARG A N 1
ATOM 1394 C CA . ARG A 1 186 ? 24.493 -12.107 -36.825 1.00 39.91 186 ARG A CA 1
ATOM 1395 C C . ARG A 1 186 ? 25.753 -12.968 -36.873 1.00 39.91 186 ARG A C 1
ATOM 1397 O O . ARG A 1 186 ? 26.744 -12.659 -36.224 1.00 39.91 186 ARG A O 1
ATOM 1404 N N . VAL A 1 187 ? 25.707 -14.041 -37.659 1.00 39.31 187 VAL A N 1
ATOM 1405 C CA . VAL A 1 187 ? 26.879 -14.873 -37.961 1.00 39.31 187 VAL A CA 1
ATOM 1406 C C . VAL A 1 187 ? 27.583 -14.263 -39.176 1.00 39.31 187 VAL A C 1
ATOM 1408 O O . VAL A 1 187 ? 27.032 -14.288 -40.277 1.00 39.31 187 VAL A O 1
ATOM 1411 N N . GLU A 1 188 ? 28.766 -13.676 -38.984 1.00 37.75 188 GLU A N 1
ATOM 1412 C CA . GLU A 1 188 ? 29.659 -13.297 -40.089 1.00 37.75 188 GLU A CA 1
ATOM 1413 C C . GLU A 1 188 ? 30.260 -14.592 -40.677 1.00 37.75 188 GLU A C 1
ATOM 1415 O O . GLU A 1 188 ? 30.885 -15.353 -39.940 1.00 37.75 188 GLU A O 1
ATOM 1420 N N . PRO A 1 189 ? 30.061 -14.904 -41.971 1.00 39.72 189 PRO A N 1
ATOM 1421 C CA . PRO A 1 189 ? 30.382 -16.223 -42.522 1.00 39.72 189 PRO A CA 1
ATOM 1422 C C . PRO A 1 189 ? 31.867 -16.427 -42.876 1.00 39.72 189 PRO A C 1
ATOM 1424 O O . PRO A 1 189 ? 32.199 -17.428 -43.501 1.00 39.72 189 PRO A O 1
ATOM 1427 N N . GLU A 1 190 ? 32.763 -15.513 -42.499 1.00 43.38 190 GLU A N 1
ATOM 1428 C CA . GLU A 1 190 ? 34.156 -15.493 -42.974 1.00 43.38 190 GLU A CA 1
ATOM 1429 C C . GLU A 1 190 ? 35.164 -15.348 -41.815 1.00 43.38 190 GLU A C 1
ATOM 1431 O O . GLU A 1 190 ? 36.051 -14.496 -41.855 1.00 43.38 190 GLU A O 1
ATOM 1436 N N . SER A 1 191 ? 35.047 -16.164 -40.761 1.00 43.00 191 SER A N 1
ATOM 1437 C CA . SER A 1 191 ? 36.173 -16.407 -39.847 1.00 43.00 191 SER A CA 1
ATOM 1438 C C . SER A 1 191 ? 36.807 -17.758 -40.171 1.00 43.00 191 SER A C 1
ATOM 1440 O O . SER A 1 191 ? 36.138 -18.793 -40.192 1.00 43.00 191 SER A O 1
ATOM 1442 N N . ASP A 1 192 ? 38.100 -17.721 -40.496 1.00 37.34 192 ASP A N 1
ATOM 1443 C CA . ASP A 1 192 ? 38.916 -18.875 -40.865 1.00 37.34 192 ASP A CA 1
ATOM 1444 C C . ASP A 1 192 ? 38.705 -20.057 -39.904 1.00 37.34 192 ASP A C 1
ATOM 1446 O O . ASP A 1 192 ? 38.622 -19.905 -38.687 1.00 37.34 192 ASP A O 1
ATOM 1450 N N . SER A 1 193 ? 38.648 -21.256 -40.486 1.00 45.69 193 SER A N 1
ATOM 1451 C CA . SER A 1 193 ? 38.302 -22.556 -39.879 1.00 45.69 193 SER A CA 1
ATOM 1452 C C . SER A 1 193 ? 39.184 -23.068 -38.715 1.00 45.69 193 SER A C 1
ATOM 1454 O O . SER A 1 193 ? 39.215 -24.274 -38.460 1.00 45.69 193 SER A O 1
ATOM 1456 N N . SER A 1 194 ? 39.908 -22.195 -38.012 1.00 44.28 194 SER A N 1
ATOM 1457 C CA . SER A 1 194 ? 40.738 -22.525 -36.845 1.00 44.28 194 SER A CA 1
ATOM 1458 C C . SER A 1 194 ? 40.291 -21.892 -35.528 1.00 44.28 194 SER A C 1
ATOM 1460 O O . SER A 1 194 ? 40.842 -22.270 -34.495 1.00 44.28 194 SER A O 1
ATOM 1462 N N . ASP A 1 195 ? 39.308 -20.993 -35.532 1.00 41.62 195 ASP A N 1
ATOM 1463 C CA . ASP A 1 195 ? 38.688 -20.541 -34.288 1.00 41.62 195 ASP A CA 1
ATOM 1464 C C . ASP A 1 195 ? 37.590 -21.537 -33.912 1.00 41.62 195 ASP A C 1
ATOM 1466 O O . ASP A 1 195 ? 36.573 -21.685 -34.594 1.00 41.62 195 ASP A O 1
ATOM 1470 N N . GLU A 1 196 ? 37.854 -22.302 -32.855 1.00 41.28 196 GLU A N 1
ATOM 1471 C CA . GLU A 1 196 ? 36.877 -23.176 -32.219 1.00 41.28 196 GLU A CA 1
ATOM 1472 C C . GLU A 1 196 ? 35.605 -22.355 -31.976 1.00 41.28 196 GLU A C 1
ATOM 1474 O O . GLU A 1 196 ? 35.648 -21.311 -31.328 1.00 41.28 196 GLU A O 1
ATOM 1479 N N . ILE A 1 197 ? 34.487 -22.784 -32.569 1.00 39.72 197 ILE A N 1
ATOM 1480 C CA . ILE A 1 197 ? 33.198 -22.108 -32.425 1.00 39.72 197 ILE A CA 1
ATOM 1481 C C . ILE A 1 197 ? 32.878 -22.085 -30.931 1.00 39.72 197 ILE A C 1
ATOM 1483 O O . ILE A 1 197 ? 32.492 -23.111 -30.365 1.00 39.72 197 ILE A O 1
ATOM 1487 N N . ASP A 1 198 ? 33.046 -20.927 -30.291 1.00 43.25 198 ASP A N 1
ATOM 1488 C CA . ASP A 1 198 ? 32.688 -20.750 -28.894 1.00 43.25 198 ASP A CA 1
ATOM 1489 C C . ASP A 1 198 ? 31.163 -20.806 -28.785 1.00 43.25 198 ASP A C 1
ATOM 1491 O O . ASP A 1 198 ? 30.447 -19.831 -29.028 1.00 43.25 198 ASP A O 1
ATOM 1495 N N . ALA A 1 199 ? 30.656 -21.990 -28.448 1.00 39.19 199 ALA A N 1
ATOM 1496 C CA . ALA A 1 199 ? 29.240 -22.247 -28.250 1.00 39.19 199 ALA A CA 1
ATOM 1497 C C . ALA A 1 199 ? 28.631 -21.411 -27.106 1.00 39.19 199 ALA A C 1
ATOM 1499 O O . ALA A 1 199 ? 27.407 -21.284 -27.065 1.00 39.19 199 ALA A O 1
ATOM 1500 N N . ALA A 1 200 ? 29.441 -20.814 -26.218 1.00 42.69 200 ALA A N 1
ATOM 1501 C CA . ALA A 1 200 ? 28.969 -19.845 -25.228 1.00 42.69 200 ALA A CA 1
ATOM 1502 C C . ALA A 1 200 ? 28.634 -18.485 -25.868 1.00 42.69 200 ALA A C 1
ATOM 1504 O O . ALA A 1 200 ? 27.729 -17.795 -25.409 1.00 42.69 200 ALA A O 1
ATOM 1505 N N . SER A 1 201 ? 29.284 -18.142 -26.985 1.00 41.31 201 SER A N 1
ATOM 1506 C CA . SER A 1 201 ? 28.985 -16.948 -27.788 1.00 41.31 201 SER A CA 1
ATOM 1507 C C . SER A 1 201 ? 27.857 -17.154 -28.810 1.00 41.31 201 SER A C 1
ATOM 1509 O O . SER A 1 201 ? 27.517 -16.231 -29.549 1.00 41.31 201 SER A O 1
ATOM 1511 N N . ASN A 1 202 ? 27.255 -18.349 -28.883 1.00 39.84 202 ASN A N 1
ATOM 1512 C CA . ASN A 1 202 ? 26.244 -18.661 -29.891 1.00 39.84 202 ASN A CA 1
ATOM 1513 C C . ASN A 1 202 ? 24.868 -18.101 -29.477 1.00 39.84 202 ASN A C 1
ATOM 1515 O O . ASN A 1 202 ? 24.027 -18.749 -28.849 1.00 39.84 202 ASN A O 1
ATOM 1519 N N . GLN A 1 203 ? 24.680 -16.837 -29.850 1.00 47.72 203 GLN A N 1
ATOM 1520 C CA . GLN A 1 203 ? 23.594 -15.892 -29.572 1.00 47.72 203 GLN A CA 1
ATOM 1521 C C . GLN A 1 203 ? 22.231 -16.239 -30.222 1.00 47.72 203 GLN A C 1
ATOM 1523 O O . GLN A 1 203 ? 21.495 -15.352 -30.644 1.00 47.72 203 GLN A O 1
ATOM 1528 N N . SER A 1 204 ? 21.855 -17.522 -30.284 1.00 45.78 204 SER A N 1
ATOM 1529 C CA . SER A 1 204 ? 20.536 -17.996 -30.761 1.00 45.78 204 SER A CA 1
ATOM 1530 C C . SER A 1 204 ? 19.594 -18.429 -29.620 1.00 45.78 204 SER A C 1
ATOM 1532 O O . SER A 1 204 ? 18.512 -18.960 -29.872 1.00 45.78 204 SER A O 1
ATOM 1534 N N . LEU A 1 205 ? 20.002 -18.239 -28.361 1.00 51.16 205 LEU A N 1
ATOM 1535 C CA . LEU A 1 205 ? 19.340 -18.798 -27.173 1.00 51.16 205 LEU A CA 1
ATOM 1536 C C . LEU A 1 205 ? 18.465 -17.801 -26.399 1.00 51.16 205 LEU A C 1
ATOM 1538 O O . LEU A 1 205 ? 17.908 -18.170 -25.367 1.00 51.16 205 LEU A O 1
ATOM 1542 N N . VAL A 1 206 ? 18.322 -16.555 -26.863 1.00 52.84 206 VAL A N 1
ATOM 1543 C CA . VAL A 1 206 ? 17.429 -15.595 -26.198 1.00 52.84 206 VAL A CA 1
ATOM 1544 C C . VAL A 1 206 ? 15.988 -15.929 -26.599 1.00 52.84 206 VAL A C 1
ATOM 1546 O O . VAL A 1 206 ? 15.642 -15.818 -27.777 1.00 52.84 206 VAL A O 1
ATOM 1549 N N . PRO A 1 207 ? 15.133 -16.373 -25.663 1.00 58.34 207 PRO A N 1
ATOM 1550 C CA . PRO A 1 207 ? 13.802 -16.845 -26.009 1.00 58.34 207 PRO A CA 1
ATOM 1551 C C . PRO A 1 207 ? 12.953 -15.685 -26.542 1.00 58.34 207 PRO A C 1
ATOM 1553 O O . PRO A 1 207 ? 12.807 -14.659 -25.894 1.00 58.34 207 PRO A O 1
ATOM 1556 N N . SER A 1 208 ? 12.351 -15.838 -27.719 1.00 59.06 208 SER A N 1
ATOM 1557 C CA . SER A 1 208 ? 11.382 -14.876 -28.283 1.00 59.06 208 SER A CA 1
ATOM 1558 C C . SER A 1 208 ? 9.939 -15.147 -27.826 1.00 59.06 208 SER A C 1
ATOM 1560 O O . SER A 1 208 ? 8.979 -14.544 -28.315 1.00 59.06 208 SER A O 1
ATOM 1562 N N . SER A 1 209 ? 9.765 -16.090 -26.896 1.00 65.62 209 SER A N 1
ATOM 1563 C CA . SER A 1 209 ? 8.479 -16.489 -26.328 1.00 65.62 209 SER A CA 1
ATOM 1564 C C . SER A 1 209 ? 8.646 -16.974 -24.891 1.00 65.62 209 SER A C 1
ATOM 1566 O O . SER A 1 209 ? 9.685 -17.523 -24.532 1.00 65.62 209 SER A O 1
ATOM 1568 N N . PHE A 1 210 ? 7.603 -16.802 -24.085 1.00 74.69 210 PHE A N 1
ATOM 1569 C CA . PHE A 1 210 ? 7.451 -17.452 -22.788 1.00 74.69 210 PHE A CA 1
ATOM 1570 C C . PHE A 1 210 ? 6.148 -18.256 -22.802 1.00 74.69 210 PHE A C 1
ATOM 1572 O O . PHE A 1 210 ? 5.205 -17.910 -23.515 1.00 74.69 210 PHE A O 1
ATOM 1579 N N . GLY A 1 211 ? 6.105 -19.351 -22.049 1.00 77.12 211 GLY A N 1
ATOM 1580 C CA . GLY A 1 211 ? 4.955 -20.248 -21.990 1.00 77.12 211 GLY A CA 1
ATOM 1581 C C . GLY A 1 211 ? 4.701 -20.731 -20.569 1.00 77.12 211 GLY A C 1
ATOM 1582 O O . GLY A 1 211 ? 5.585 -20.678 -19.717 1.00 77.12 211 GLY A O 1
ATOM 1583 N N . MET A 1 212 ? 3.485 -21.206 -20.322 1.00 81.00 212 MET A N 1
ATOM 1584 C CA . MET A 1 212 ? 3.078 -21.802 -19.054 1.00 81.00 212 MET A CA 1
ATOM 1585 C C . MET A 1 212 ? 2.370 -23.127 -19.326 1.00 81.00 212 MET A C 1
ATOM 1587 O O . MET A 1 212 ? 1.565 -23.224 -20.251 1.00 81.00 212 MET A O 1
ATOM 1591 N N . THR A 1 213 ? 2.648 -24.125 -18.489 1.00 86.00 213 THR A N 1
ATOM 1592 C CA . THR A 1 213 ? 1.969 -25.424 -18.499 1.00 86.00 213 THR A CA 1
ATOM 1593 C C . THR A 1 213 ? 1.228 -25.593 -17.179 1.00 86.00 213 THR A C 1
ATOM 1595 O O . THR A 1 213 ? 1.810 -25.387 -16.117 1.00 86.00 213 THR A O 1
ATOM 1598 N N . PHE A 1 214 ? -0.044 -25.979 -17.235 1.00 88.06 214 PHE A N 1
ATOM 1599 C CA . PHE A 1 214 ? -0.874 -26.255 -16.064 1.00 88.06 214 PHE A CA 1
ATOM 1600 C C . PHE A 1 214 ? -1.861 -27.386 -16.369 1.00 88.06 214 PHE A C 1
ATOM 1602 O O . PHE A 1 214 ? -2.131 -27.688 -17.532 1.00 88.06 214 PHE A O 1
ATOM 1609 N N . CYS A 1 215 ? -2.379 -28.022 -15.321 1.00 93.31 215 CYS A N 1
ATOM 1610 C CA . CYS A 1 215 ? -3.414 -29.045 -15.440 1.00 93.31 215 CYS A CA 1
ATOM 1611 C C . CYS A 1 215 ? -4.802 -28.410 -15.311 1.00 93.31 215 CYS A C 1
ATOM 1613 O O . CYS A 1 215 ? -4.989 -27.483 -14.525 1.00 93.31 215 CYS A O 1
ATOM 1615 N N . VAL A 1 216 ? -5.768 -28.955 -16.044 1.00 92.75 216 VAL A N 1
ATOM 1616 C CA . VAL A 1 216 ? -7.196 -28.636 -15.926 1.00 92.75 216 VAL A CA 1
ATOM 1617 C C . VAL A 1 216 ? -7.980 -29.920 -15.682 1.00 92.75 216 VAL A C 1
ATOM 1619 O O . VAL A 1 216 ? -7.490 -31.008 -15.996 1.00 92.75 216 VAL A O 1
ATOM 1622 N N . ASP A 1 217 ? -9.185 -29.799 -15.132 1.00 93.06 217 ASP A N 1
ATOM 1623 C CA . ASP A 1 217 ? -10.100 -30.932 -15.012 1.00 93.06 217 ASP A CA 1
ATOM 1624 C C . ASP A 1 217 ? -10.559 -31.428 -16.393 1.00 93.06 217 ASP A C 1
ATOM 1626 O O . ASP A 1 217 ? -10.608 -30.679 -17.371 1.00 93.06 217 ASP A O 1
ATOM 1630 N N . GLY A 1 218 ? -10.877 -32.723 -16.481 1.00 94.31 218 GLY A N 1
ATOM 1631 C CA . GLY A 1 218 ? -11.202 -33.386 -17.751 1.00 94.31 218 GLY A CA 1
ATOM 1632 C C . GLY A 1 218 ? -12.501 -32.913 -18.414 1.00 94.31 218 GLY A C 1
ATOM 1633 O O . GLY A 1 218 ? -12.725 -33.220 -19.582 1.00 94.31 218 GLY A O 1
ATOM 1634 N N . ASP A 1 219 ? -13.345 -32.185 -17.686 1.00 95.50 219 ASP A N 1
ATOM 1635 C CA . ASP A 1 219 ? -14.605 -31.591 -18.135 1.00 95.50 219 ASP A CA 1
ATOM 1636 C C . ASP A 1 219 ? -14.513 -30.071 -18.385 1.00 95.50 219 ASP A C 1
ATOM 1638 O O . ASP A 1 219 ? -15.519 -29.436 -18.700 1.00 95.50 219 ASP A O 1
ATOM 1642 N N . ALA A 1 220 ? -13.322 -29.468 -18.297 1.00 95.38 220 ALA A N 1
ATOM 1643 C CA . ALA A 1 220 ? -13.132 -28.049 -18.587 1.00 95.38 220 ALA A CA 1
ATOM 1644 C C . ALA A 1 220 ? -13.301 -27.743 -20.093 1.00 95.38 220 ALA A C 1
ATOM 1646 O O . ALA A 1 220 ? -12.470 -28.118 -20.919 1.00 95.38 220 ALA A O 1
ATOM 1647 N N . GLU A 1 221 ? -14.354 -27.005 -20.461 1.00 95.19 221 GLU A N 1
ATOM 1648 C CA . GLU A 1 221 ? -14.655 -26.655 -21.865 1.00 95.19 221 GLU A CA 1
ATOM 1649 C C . GLU A 1 221 ? -14.002 -25.344 -22.346 1.00 95.19 221 GLU A C 1
ATOM 1651 O O . GLU A 1 221 ? -13.909 -25.088 -23.549 1.00 95.19 221 GLU A O 1
ATOM 1656 N N . ARG A 1 222 ? -13.576 -24.473 -21.422 1.00 93.88 222 ARG A N 1
ATOM 1657 C CA . ARG A 1 222 ? -13.021 -23.146 -21.726 1.00 93.88 222 ARG A CA 1
ATOM 1658 C C . ARG A 1 222 ? -11.950 -22.752 -20.716 1.00 93.88 222 ARG A C 1
ATOM 1660 O O . ARG A 1 222 ? -12.096 -22.997 -19.525 1.00 93.88 222 ARG A O 1
ATOM 1667 N N . ILE A 1 223 ? -10.927 -22.059 -21.209 1.00 90.25 223 ILE A N 1
ATOM 1668 C CA . ILE A 1 223 ? -9.904 -21.394 -20.402 1.00 90.25 223 ILE A CA 1
ATOM 1669 C C . ILE A 1 223 ? -9.983 -19.895 -20.698 1.00 90.25 223 ILE A C 1
ATOM 1671 O O . ILE A 1 223 ? -9.994 -19.492 -21.861 1.00 90.25 223 ILE A O 1
ATOM 1675 N N . GLU A 1 224 ? -10.049 -19.080 -19.650 1.00 91.94 224 GLU A N 1
ATOM 1676 C CA . GLU A 1 224 ? -9.880 -17.631 -19.733 1.00 91.94 224 GLU A CA 1
ATOM 1677 C C . GLU A 1 224 ? -8.455 -17.288 -19.297 1.00 91.94 224 GLU A C 1
ATOM 1679 O O . GLU A 1 224 ? -7.992 -17.750 -18.255 1.00 91.94 224 GLU A O 1
ATOM 1684 N N . VAL A 1 225 ? -7.741 -16.525 -20.126 1.00 87.25 225 VAL A N 1
ATOM 1685 C CA . VAL A 1 225 ? -6.353 -16.135 -19.867 1.00 87.25 225 VAL A CA 1
ATOM 1686 C C . VAL A 1 225 ? -6.286 -14.620 -19.814 1.00 87.25 225 VAL A C 1
ATOM 1688 O O . VAL A 1 225 ? -6.582 -13.947 -20.800 1.00 87.25 225 VAL A O 1
ATOM 1691 N N . GLU A 1 226 ? -5.854 -14.097 -18.673 1.00 86.62 226 GLU A N 1
ATOM 1692 C CA . GLU A 1 226 ? -5.560 -12.682 -18.496 1.00 86.62 226 GLU A CA 1
ATOM 1693 C C . GLU A 1 226 ? -4.042 -12.486 -18.403 1.00 86.62 226 GLU A C 1
ATOM 1695 O O . GLU A 1 226 ? -3.380 -13.072 -17.546 1.00 86.62 226 GLU A O 1
ATOM 1700 N N . ALA A 1 227 ? -3.488 -11.656 -19.288 1.00 81.81 227 ALA A N 1
ATOM 1701 C CA . ALA A 1 227 ? -2.082 -11.273 -19.265 1.00 81.81 227 ALA A CA 1
ATOM 1702 C C . ALA A 1 227 ? -1.953 -9.812 -18.826 1.00 81.81 227 ALA A C 1
ATOM 1704 O O . ALA A 1 227 ? -2.602 -8.927 -19.383 1.00 81.81 227 ALA A O 1
ATOM 1705 N N . ARG A 1 228 ? -1.092 -9.562 -17.837 1.00 80.00 228 ARG A N 1
ATOM 1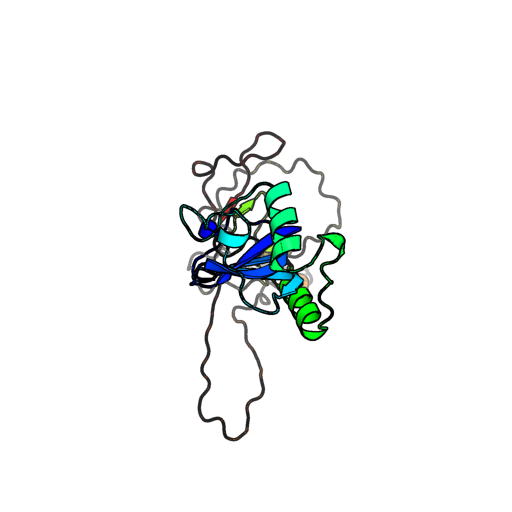706 C CA . ARG A 1 228 ? -0.760 -8.221 -17.346 1.00 80.00 228 ARG A CA 1
ATOM 1707 C C . ARG A 1 228 ? 0.755 -8.073 -17.310 1.00 80.00 228 ARG A C 1
ATOM 1709 O O . ARG A 1 228 ? 1.447 -8.987 -16.872 1.00 80.00 228 ARG A O 1
ATOM 1716 N N . TRP A 1 229 ? 1.260 -6.921 -17.730 1.00 80.12 229 TRP A N 1
ATOM 1717 C CA . TRP A 1 229 ? 2.680 -6.577 -17.659 1.00 80.12 229 TRP A CA 1
ATOM 1718 C C . TRP A 1 229 ? 2.852 -5.141 -17.160 1.00 80.12 229 TRP A C 1
ATOM 1720 O O . TRP A 1 229 ? 1.930 -4.329 -17.229 1.00 80.12 229 TRP A O 1
ATOM 1730 N N . GLY A 1 230 ? 4.025 -4.847 -16.603 1.00 80.56 230 GLY A N 1
ATOM 1731 C CA . GLY A 1 230 ? 4.486 -3.477 -16.386 1.00 80.56 230 GLY A CA 1
ATOM 1732 C C . GLY A 1 230 ? 5.468 -3.101 -17.489 1.00 80.56 230 GLY A C 1
ATOM 1733 O O . GLY A 1 230 ? 6.265 -3.946 -17.892 1.00 80.56 230 GLY A O 1
ATOM 1734 N N . SER A 1 231 ? 5.400 -1.864 -17.968 1.00 85.69 231 SER A N 1
ATOM 1735 C CA . SER A 1 231 ? 6.485 -1.255 -18.739 1.00 85.69 231 SER A CA 1
ATOM 1736 C C . SER A 1 231 ? 7.308 -0.399 -17.788 1.00 85.69 231 SER A C 1
ATOM 1738 O O . SER A 1 231 ? 6.781 0.035 -16.773 1.00 85.69 231 SER A O 1
ATOM 1740 N N . TYR A 1 232 ? 8.582 -0.184 -18.083 1.00 88.31 232 TYR A N 1
ATOM 1741 C CA . TYR A 1 232 ? 9.381 0.825 -17.400 1.00 88.31 232 TYR A CA 1
ATOM 1742 C C . TYR A 1 232 ? 10.052 1.682 -18.461 1.00 88.31 232 TYR A C 1
ATOM 1744 O O . TYR A 1 232 ? 10.808 1.176 -19.289 1.00 88.31 232 TYR A O 1
ATOM 1752 N N . GLU A 1 233 ? 9.785 2.978 -18.418 1.00 89.44 233 GLU A N 1
ATOM 1753 C CA . GLU A 1 233 ? 10.276 3.955 -19.378 1.00 89.44 233 GLU A CA 1
ATOM 1754 C C . GLU A 1 233 ? 11.283 4.889 -18.716 1.00 89.44 233 GLU A C 1
ATOM 1756 O O . GLU A 1 233 ? 11.186 5.232 -17.534 1.00 89.44 233 GLU A O 1
ATOM 1761 N N . ARG A 1 234 ? 12.298 5.295 -19.475 1.00 88.44 234 ARG A N 1
ATOM 1762 C CA . ARG A 1 234 ? 13.309 6.225 -18.980 1.00 88.44 234 ARG A CA 1
ATOM 1763 C C . ARG A 1 234 ? 12.706 7.619 -18.866 1.00 88.44 234 ARG A C 1
ATOM 1765 O O . ARG A 1 234 ? 12.278 8.184 -19.865 1.00 88.44 234 ARG A O 1
ATOM 1772 N N . VAL A 1 235 ? 12.772 8.205 -17.674 1.00 89.81 235 VAL A N 1
ATOM 1773 C CA . VAL A 1 235 ? 12.376 9.603 -17.454 1.00 89.81 235 VAL A CA 1
ATOM 1774 C C . VAL A 1 235 ? 13.526 10.524 -17.875 1.00 89.81 235 VAL A C 1
ATOM 1776 O O . VAL A 1 235 ? 14.608 10.415 -17.298 1.00 89.81 235 VAL A O 1
ATOM 1779 N N . PRO A 1 236 ? 13.361 11.440 -18.839 1.00 89.12 236 PRO A N 1
ATOM 1780 C CA . PRO A 1 236 ? 14.439 12.337 -19.257 1.00 89.12 236 PRO A CA 1
ATOM 1781 C C . PRO A 1 236 ? 15.027 13.159 -18.096 1.00 89.12 236 PRO A C 1
ATOM 1783 O O . PRO A 1 236 ? 14.304 13.610 -17.209 1.00 89.12 236 PRO A O 1
ATOM 1786 N N . ASN A 1 237 ? 16.339 13.436 -18.124 1.00 86.12 237 ASN A N 1
ATOM 1787 C CA . ASN A 1 237 ? 17.048 14.150 -17.041 1.00 86.12 237 ASN A CA 1
ATOM 1788 C C . ASN A 1 237 ? 16.492 15.560 -16.735 1.00 86.12 237 ASN A C 1
ATOM 1790 O O . ASN A 1 237 ? 16.726 16.099 -15.648 1.00 86.12 237 ASN A O 1
ATOM 1794 N N . GLY A 1 238 ? 15.793 16.174 -17.697 1.00 86.62 238 GLY A N 1
ATOM 1795 C CA . GLY A 1 238 ? 15.126 17.469 -17.541 1.00 86.62 238 GLY A CA 1
ATOM 1796 C C . GLY A 1 238 ? 13.774 17.408 -16.820 1.00 86.62 238 GLY A C 1
ATOM 1797 O O . GLY A 1 238 ? 13.301 18.441 -16.359 1.00 86.62 238 GLY A O 1
ATOM 1798 N N . GLU A 1 239 ? 13.171 16.225 -16.689 1.00 87.50 239 GLU A N 1
ATOM 1799 C CA . GLU A 1 239 ? 11.826 16.029 -16.123 1.00 87.50 239 GLU A CA 1
ATOM 1800 C C . GLU A 1 239 ? 11.844 15.592 -14.649 1.00 87.50 239 GLU A C 1
ATOM 1802 O O . GLU A 1 239 ? 10.796 15.477 -14.016 1.00 87.50 239 GLU A O 1
ATOM 1807 N N . HIS A 1 240 ? 13.029 15.392 -14.063 1.00 89.06 240 HIS A N 1
ATOM 1808 C CA . HIS A 1 240 ? 13.185 15.081 -12.643 1.00 89.06 240 HIS A CA 1
ATOM 1809 C C . HIS A 1 240 ? 14.345 15.848 -12.000 1.00 89.06 240 HIS A C 1
ATOM 1811 O O . HIS A 1 240 ? 15.350 16.175 -12.633 1.00 89.06 240 HIS A O 1
ATOM 1817 N N . GLU A 1 241 ? 14.249 16.087 -10.692 1.00 89.31 241 GLU A N 1
ATOM 1818 C CA . GLU A 1 241 ? 15.288 16.774 -9.906 1.00 89.31 241 GLU A CA 1
ATOM 1819 C C . GLU A 1 241 ? 16.235 15.815 -9.172 1.00 89.31 241 GLU A C 1
ATOM 1821 O O . GLU A 1 241 ? 17.194 16.258 -8.551 1.00 89.31 241 GLU A O 1
ATOM 1826 N N . LEU A 1 242 ? 16.005 14.503 -9.279 1.00 88.06 242 LEU A N 1
ATOM 1827 C CA . LEU A 1 242 ? 16.798 13.486 -8.587 1.00 88.06 242 LEU A CA 1
ATOM 1828 C C . LEU A 1 242 ? 18.270 13.500 -9.023 1.00 88.06 242 LEU A C 1
ATOM 1830 O O . LEU A 1 242 ? 18.584 13.409 -10.216 1.00 88.06 242 LEU A O 1
ATOM 1834 N N . THR A 1 243 ? 19.160 13.575 -8.036 1.00 89.50 243 THR A N 1
ATOM 1835 C CA . THR A 1 243 ? 20.613 13.558 -8.204 1.00 89.50 243 THR A CA 1
ATOM 1836 C C . THR A 1 243 ? 21.252 12.444 -7.388 1.00 89.50 243 THR A C 1
ATOM 1838 O O . THR A 1 243 ? 20.747 12.013 -6.351 1.00 89.50 243 THR A O 1
ATOM 1841 N N . ARG A 1 244 ? 22.395 11.983 -7.880 1.00 87.44 244 ARG A N 1
ATOM 1842 C CA . ARG A 1 244 ? 23.308 11.091 -7.176 1.00 87.44 244 ARG A CA 1
ATOM 1843 C C . ARG A 1 244 ? 24.025 11.844 -6.046 1.00 87.44 244 ARG A C 1
ATOM 1845 O O . ARG A 1 244 ? 24.131 13.073 -6.103 1.00 87.44 244 ARG A O 1
ATOM 1852 N N . PRO A 1 245 ? 24.622 11.140 -5.066 1.00 85.81 245 PRO A N 1
ATOM 1853 C CA . PRO A 1 245 ? 25.435 11.768 -4.018 1.00 85.81 245 PRO A CA 1
ATOM 1854 C C . PRO A 1 245 ? 26.607 12.614 -4.544 1.00 85.81 245 PRO A C 1
ATOM 1856 O O . PRO A 1 245 ? 27.031 13.554 -3.878 1.00 85.81 245 PRO A O 1
ATOM 1859 N N . ASN A 1 246 ? 27.117 12.308 -5.742 1.00 86.00 246 ASN A N 1
ATOM 1860 C CA . ASN A 1 246 ? 28.187 13.057 -6.409 1.00 86.00 246 ASN A CA 1
ATOM 1861 C C . ASN A 1 246 ? 27.701 14.340 -7.128 1.00 86.00 246 ASN A C 1
ATOM 1863 O O . ASN A 1 246 ? 28.507 15.046 -7.726 1.00 86.00 246 ASN A O 1
ATOM 1867 N N . GLY A 1 247 ? 26.399 14.648 -7.079 1.00 85.25 247 GLY A N 1
ATOM 1868 C CA . GLY A 1 247 ? 25.797 15.836 -7.689 1.00 85.25 247 GLY A CA 1
ATOM 1869 C C . GLY A 1 247 ? 25.354 15.677 -9.148 1.00 85.25 247 GLY A C 1
ATOM 1870 O O . GLY A 1 247 ? 24.701 16.580 -9.670 1.00 85.25 247 GLY A O 1
ATOM 1871 N N . GLN A 1 248 ? 25.644 14.551 -9.806 1.00 86.81 248 GLN A N 1
ATOM 1872 C CA . GLN A 1 248 ? 25.157 14.261 -11.161 1.00 86.81 248 GLN A CA 1
ATOM 1873 C C . GLN A 1 248 ? 23.661 13.911 -11.163 1.00 86.81 248 GLN A C 1
ATOM 1875 O O . GLN A 1 248 ? 23.104 13.483 -10.150 1.00 86.81 248 GLN A O 1
ATOM 1880 N N . LYS A 1 249 ? 22.995 14.047 -12.318 1.00 87.00 249 LYS A N 1
ATOM 1881 C CA . LYS A 1 249 ? 21.607 13.588 -12.500 1.00 87.00 249 LYS A CA 1
ATOM 1882 C C . LYS A 1 249 ? 21.530 12.066 -12.375 1.00 87.00 249 LYS A C 1
ATOM 1884 O O . LYS A 1 249 ? 22.304 11.351 -13.003 1.00 87.00 249 LYS A O 1
ATOM 1889 N N . ALA A 1 250 ? 20.586 11.576 -11.576 1.00 87.94 250 ALA A N 1
ATOM 1890 C CA . ALA A 1 250 ? 20.366 10.140 -11.437 1.00 87.94 250 ALA A CA 1
ATOM 1891 C C . ALA A 1 250 ? 19.679 9.566 -12.686 1.00 87.94 250 ALA A C 1
ATOM 1893 O O . ALA A 1 250 ? 18.837 10.229 -13.290 1.00 87.94 250 ALA A O 1
ATOM 1894 N N . LYS A 1 251 ? 19.980 8.314 -13.053 1.00 88.25 251 LYS A N 1
ATOM 1895 C CA . LYS A 1 251 ? 19.155 7.587 -14.030 1.00 88.25 251 LYS A CA 1
ATOM 1896 C C . LYS A 1 251 ? 17.830 7.203 -13.355 1.00 88.25 251 LYS A C 1
ATOM 1898 O O . LYS A 1 251 ? 17.846 6.608 -12.291 1.00 88.25 251 LYS A O 1
ATOM 1903 N N . VAL A 1 252 ? 16.692 7.558 -13.935 1.00 90.31 252 VAL A N 1
ATOM 1904 C CA . VAL A 1 252 ? 15.347 7.301 -13.396 1.00 90.31 252 VAL A CA 1
ATOM 1905 C C . VAL A 1 252 ? 14.502 6.555 -14.422 1.00 90.31 252 VAL A C 1
ATOM 1907 O O . VAL A 1 252 ? 14.370 7.010 -15.562 1.00 90.31 252 VAL A O 1
ATOM 1910 N N . TRP A 1 253 ? 13.912 5.441 -14.000 1.00 91.12 253 TRP A N 1
ATOM 1911 C CA . TRP A 1 253 ? 12.915 4.679 -14.749 1.00 91.12 253 TRP A CA 1
ATOM 1912 C C . TRP A 1 253 ? 11.567 4.782 -14.054 1.00 91.12 253 TRP A C 1
ATOM 1914 O O . TRP A 1 253 ? 11.498 4.621 -12.837 1.00 91.12 253 TRP A O 1
ATOM 1924 N N . GLN A 1 254 ? 10.510 5.018 -14.816 1.00 92.12 254 GLN A N 1
ATOM 1925 C CA . GLN A 1 254 ? 9.144 5.107 -14.329 1.00 92.12 254 GLN A CA 1
ATOM 1926 C C . GLN A 1 254 ? 8.312 3.965 -14.897 1.00 92.12 254 GLN A C 1
ATOM 1928 O O . GLN A 1 254 ? 8.398 3.674 -16.086 1.00 92.12 254 GLN A O 1
ATOM 1933 N N . ARG A 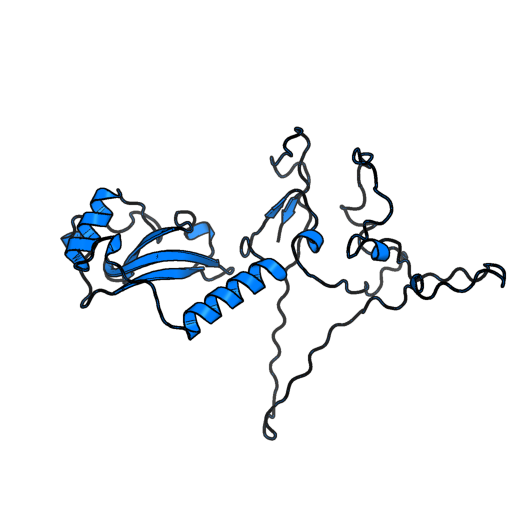1 255 ? 7.522 3.331 -14.030 1.00 87.94 255 ARG A N 1
ATOM 1934 C CA . ARG A 1 255 ? 6.562 2.295 -14.414 1.00 87.94 255 ARG A CA 1
ATOM 1935 C C . ARG A 1 255 ? 5.297 2.846 -15.076 1.00 87.94 255 ARG A C 1
ATOM 1937 O O . ARG A 1 255 ? 4.851 3.933 -14.637 1.00 87.94 255 ARG A O 1
#

Radius of gyration: 26.14 Å; chains: 1; bounding box: 61×51×69 Å

Sequence (255 aa):
MKGDRSLYQAIAEDDWVLALNPAGEIVRAGRVLRLRSDLETTTIFFDRLSVADAPVPIVSVSLAPPSSGNVGRIQWGEFVTALSTALHQTVDGVPSIKDQSYIRELLQLAVVDDLLGPAGGPREHIVDMSVRDRYLVGKLAPRDDAQGGIEGLEGPLAEEDVEEPTDPIVPGQHEPGAEFGTATGRVEPESDSSDEIDAASNQSLVPSSFGMTFCVDGDAERIEVEARWGSYERVPNGEHELTRPNGQKAKVWQR

Secondary structure (DSSP, 8-state):
-BS-GGGGTT--TT-EEEEEPTTSEEEEEEEEEEEEE-SSBEEEEEEEEEEEEEEEEGGGGT----SSSS-----HHHHHHHHHHHHS--TTTSPBP--HHHHHHHHHHHHHHHHHS-TT-TT-EEESS-HHHHS--PPPPP---SS-S-TTSSSTT---------S---TT---TTGGGSS------S-S-TTS---GGG----S-S---------TT-------------EEPPTTS---B-TTSSBPPEEE-